Protein AF-A0A815Y4N9-F1 (afdb_monomer)

Structure (mmCIF, N/CA/C/O backbone):
data_AF-A0A815Y4N9-F1
#
_entry.id   AF-A0A815Y4N9-F1
#
loop_
_atom_site.group_PDB
_atom_site.id
_atom_site.type_symbol
_atom_site.label_atom_id
_atom_site.label_alt_id
_atom_site.label_comp_id
_atom_site.label_asym_id
_atom_site.label_entity_id
_atom_site.label_seq_id
_atom_site.pdbx_PDB_ins_code
_atom_site.Cartn_x
_atom_site.Cartn_y
_atom_site.Cartn_z
_atom_site.occupancy
_atom_site.B_iso_or_equiv
_atom_site.auth_seq_id
_atom_site.auth_comp_id
_atom_site.auth_asym_id
_atom_site.auth_atom_id
_atom_site.pdbx_PDB_model_num
ATOM 1 N N . GLN A 1 1 ? -17.632 1.385 9.957 1.00 88.62 1 GLN A N 1
ATOM 2 C CA . GLN A 1 1 ? -16.737 0.626 10.871 1.00 88.62 1 GLN A CA 1
ATOM 3 C C . GLN A 1 1 ? -15.726 -0.145 10.030 1.00 88.62 1 GLN A C 1
ATOM 5 O O . GLN A 1 1 ? -16.110 -0.635 8.974 1.00 88.62 1 GLN A O 1
ATOM 10 N N . TRP A 1 2 ? -14.467 -0.223 10.472 1.00 93.44 2 TRP A N 1
ATOM 11 C CA . TRP A 1 2 ? -13.379 -0.927 9.776 1.00 93.44 2 TRP A CA 1
ATOM 12 C C . TRP A 1 2 ? -13.169 -2.323 10.370 1.00 93.44 2 TRP A C 1
ATOM 14 O O . TRP A 1 2 ? -13.103 -2.446 11.593 1.00 93.44 2 TRP A O 1
ATOM 24 N N . ILE A 1 3 ? -13.056 -3.344 9.522 1.00 94.31 3 ILE A N 1
ATOM 25 C CA . ILE A 1 3 ? -12.916 -4.753 9.916 1.00 94.31 3 ILE A CA 1
ATOM 26 C C . ILE A 1 3 ? -11.579 -5.269 9.393 1.00 94.31 3 ILE A C 1
ATOM 28 O O . ILE A 1 3 ? -11.306 -5.144 8.205 1.00 94.31 3 ILE A O 1
ATOM 32 N N . THR A 1 4 ? -10.748 -5.844 10.262 1.00 94.44 4 THR A N 1
ATOM 33 C CA . THR A 1 4 ? -9.481 -6.468 9.851 1.00 94.44 4 THR A CA 1
ATOM 34 C C . THR A 1 4 ? -9.748 -7.700 8.992 1.00 94.44 4 THR A C 1
ATOM 36 O O . THR A 1 4 ? -10.577 -8.535 9.355 1.00 94.44 4 THR A O 1
ATOM 39 N N . ARG A 1 5 ? -9.041 -7.808 7.866 1.00 92.94 5 ARG A N 1
ATOM 40 C CA . ARG A 1 5 ? -9.133 -8.920 6.915 1.00 92.94 5 ARG A CA 1
ATOM 41 C C . ARG A 1 5 ? -7.753 -9.489 6.626 1.00 92.94 5 ARG A C 1
ATOM 43 O O . ARG A 1 5 ? -6.749 -8.784 6.731 1.00 92.94 5 ARG A O 1
ATOM 50 N N . GLN A 1 6 ? -7.727 -10.763 6.263 1.00 92.19 6 GLN A N 1
ATOM 51 C CA . GLN A 1 6 ? -6.550 -11.375 5.653 1.00 92.19 6 GLN A CA 1
ATOM 52 C C . GLN A 1 6 ? -6.490 -11.005 4.169 1.00 92.19 6 GLN A C 1
ATOM 54 O O . GLN A 1 6 ? -7.526 -10.718 3.571 1.00 92.19 6 GLN A O 1
ATOM 59 N N . VAL A 1 7 ? -5.294 -11.032 3.573 1.00 91.12 7 VAL A N 1
ATOM 60 C CA . VAL A 1 7 ? -5.104 -10.629 2.167 1.00 91.12 7 VAL A CA 1
ATOM 61 C C . VAL A 1 7 ? -5.926 -11.502 1.214 1.00 91.12 7 VAL A C 1
ATOM 63 O O . VAL A 1 7 ? -6.616 -10.963 0.364 1.00 91.12 7 VAL A O 1
ATOM 66 N N . HIS A 1 8 ? -5.979 -12.821 1.425 1.00 90.81 8 HIS A N 1
ATOM 67 C CA . HIS A 1 8 ? -6.786 -13.724 0.590 1.00 90.81 8 HIS A CA 1
ATOM 68 C C . HIS A 1 8 ? -8.293 -13.392 0.582 1.00 90.81 8 HIS A C 1
ATOM 70 O O . HIS A 1 8 ? -8.992 -13.763 -0.345 1.00 90.81 8 HIS A O 1
ATOM 76 N N . GLN A 1 9 ? -8.811 -12.691 1.600 1.00 89.81 9 GLN A N 1
ATOM 77 C CA . GLN A 1 9 ? -10.238 -12.335 1.700 1.00 89.81 9 GLN A CA 1
ATOM 78 C C . GLN A 1 9 ? -10.604 -11.076 0.909 1.00 89.81 9 GLN A C 1
ATOM 80 O O . GLN A 1 9 ? -11.760 -10.654 0.939 1.00 89.81 9 GLN A O 1
ATOM 85 N N . ILE A 1 10 ? -9.612 -10.409 0.322 1.00 89.19 10 ILE A N 1
ATOM 86 C CA . ILE A 1 10 ? -9.787 -9.142 -0.389 1.00 89.19 10 ILE A CA 1
ATOM 87 C C . ILE A 1 10 ? -9.260 -9.193 -1.823 1.00 89.19 10 ILE A C 1
ATOM 89 O O . ILE A 1 10 ? -9.365 -8.196 -2.521 1.00 89.19 10 ILE A O 1
ATOM 93 N N . VAL A 1 11 ? -8.707 -10.330 -2.258 1.00 88.31 11 VAL A N 1
ATOM 94 C CA . VAL A 1 11 ? -8.139 -10.495 -3.606 1.00 88.31 11 VAL A CA 1
ATOM 95 C C . VAL A 1 11 ? -9.196 -10.267 -4.681 1.00 88.31 11 VAL A C 1
ATOM 97 O O . VAL A 1 11 ? -8.905 -9.602 -5.662 1.00 88.31 11 VAL A O 1
ATOM 100 N N . ASP A 1 12 ? -10.429 -10.722 -4.450 1.00 85.00 12 ASP A N 1
ATOM 101 C CA . ASP A 1 12 ? -11.512 -10.710 -5.444 1.00 85.00 12 ASP A CA 1
ATOM 102 C C . ASP A 1 12 ? -11.865 -9.321 -6.003 1.00 85.00 12 ASP A C 1
ATOM 104 O O . ASP A 1 12 ? -12.466 -9.227 -7.067 1.00 85.00 12 ASP A O 1
ATOM 108 N N . PHE A 1 13 ? -11.537 -8.240 -5.290 1.00 83.94 13 PHE A N 1
ATOM 109 C CA . PHE A 1 13 ? -11.802 -6.865 -5.736 1.00 83.94 13 PHE A CA 1
ATOM 110 C C . PHE A 1 13 ? -10.529 -6.023 -5.882 1.00 83.94 13 PHE A C 1
ATOM 112 O O . PHE A 1 13 ? -10.605 -4.812 -6.092 1.00 83.94 13 PHE A O 1
ATOM 119 N N . ILE A 1 14 ? -9.354 -6.633 -5.719 1.00 85.19 14 ILE A N 1
ATOM 120 C CA . ILE A 1 14 ? -8.083 -5.981 -6.019 1.00 85.19 14 ILE A CA 1
ATOM 121 C C . ILE A 1 14 ? -7.726 -6.371 -7.457 1.00 85.19 14 ILE A C 1
ATOM 123 O O . ILE A 1 14 ? -7.622 -7.565 -7.737 1.00 85.19 14 ILE A O 1
ATOM 127 N N . PRO A 1 15 ? -7.525 -5.405 -8.372 1.00 82.19 15 PRO A N 1
ATOM 128 C CA . PRO A 1 15 ? -7.104 -5.708 -9.734 1.00 82.19 15 PRO A CA 1
ATOM 129 C C . PRO A 1 15 ? -5.757 -6.430 -9.721 1.00 82.19 15 PRO A C 1
ATOM 131 O O . PRO A 1 15 ? -5.014 -6.360 -8.737 1.00 82.19 15 PRO A O 1
ATOM 134 N N . ALA A 1 16 ? -5.417 -7.102 -10.820 1.00 81.50 16 ALA A N 1
ATOM 135 C CA . ALA A 1 16 ? -4.127 -7.767 -10.953 1.00 81.50 16 ALA A CA 1
ATOM 136 C C . ALA A 1 16 ? -2.991 -6.735 -10.833 1.00 81.50 16 ALA A C 1
ATOM 138 O O . ALA A 1 16 ? -2.637 -6.046 -11.786 1.00 81.50 16 ALA A O 1
ATOM 139 N N . LEU A 1 17 ? -2.435 -6.595 -9.628 1.00 84.69 17 LEU A N 1
ATOM 140 C CA . LEU A 1 17 ? -1.323 -5.691 -9.373 1.00 84.69 17 LEU A CA 1
ATOM 141 C C . LEU A 1 17 ? -0.069 -6.298 -10.001 1.00 84.69 17 LEU A C 1
ATOM 143 O O . LEU A 1 17 ? 0.307 -7.420 -9.663 1.00 84.69 17 LEU A O 1
ATOM 147 N N . THR A 1 18 ? 0.608 -5.543 -10.862 1.00 89.38 18 THR A N 1
ATOM 148 C CA . THR A 1 18 ? 1.949 -5.873 -11.360 1.00 89.38 18 THR A CA 1
ATOM 149 C C . THR A 1 18 ? 2.970 -4.880 -10.804 1.00 89.38 18 THR A C 1
ATOM 151 O O . THR A 1 18 ? 2.622 -3.795 -10.328 1.00 89.38 18 THR A O 1
ATOM 154 N N . LEU A 1 19 ? 4.260 -5.230 -10.847 1.00 89.75 19 LEU A N 1
ATOM 155 C CA . LEU A 1 19 ? 5.321 -4.290 -10.461 1.00 89.75 19 LEU A CA 1
ATOM 156 C C . LEU A 1 19 ? 5.351 -3.047 -11.353 1.00 89.75 19 LEU A C 1
ATOM 158 O O . LEU A 1 19 ? 5.693 -1.972 -10.868 1.00 89.75 19 LEU A O 1
ATOM 162 N N . GLU A 1 20 ? 4.983 -3.202 -12.621 1.00 88.44 20 GLU A N 1
ATOM 163 C CA . GLU A 1 20 ? 4.875 -2.119 -13.592 1.00 88.44 20 GLU A CA 1
ATOM 164 C C . GLU A 1 20 ? 3.761 -1.149 -13.201 1.00 88.44 20 GLU A C 1
ATOM 166 O O . GLU A 1 20 ? 4.044 0.018 -12.951 1.00 88.44 20 GLU A O 1
ATOM 171 N N . THR A 1 21 ? 2.548 -1.643 -12.929 1.00 86.81 21 THR A N 1
ATOM 172 C CA . THR A 1 21 ? 1.446 -0.790 -12.453 1.00 86.81 21 THR A CA 1
ATOM 173 C C . THR A 1 21 ? 1.827 -0.014 -11.190 1.00 86.81 21 THR A C 1
ATOM 175 O O . THR A 1 21 ? 1.497 1.162 -11.046 1.00 86.81 21 THR A O 1
ATOM 178 N N . ILE A 1 22 ? 2.547 -0.646 -10.257 1.00 90.31 22 ILE A N 1
ATOM 179 C CA . ILE A 1 22 ? 2.989 0.013 -9.018 1.00 90.31 22 ILE A CA 1
ATOM 180 C C . ILE A 1 22 ? 4.062 1.070 -9.295 1.00 90.31 22 ILE A C 1
ATOM 182 O O . ILE A 1 22 ? 4.033 2.140 -8.679 1.00 90.31 22 ILE A O 1
ATOM 186 N N . ARG A 1 23 ? 5.017 0.775 -10.183 1.00 89.81 23 ARG A N 1
ATOM 187 C CA . ARG A 1 23 ? 6.052 1.719 -10.622 1.00 89.81 23 ARG A CA 1
ATOM 188 C C . AR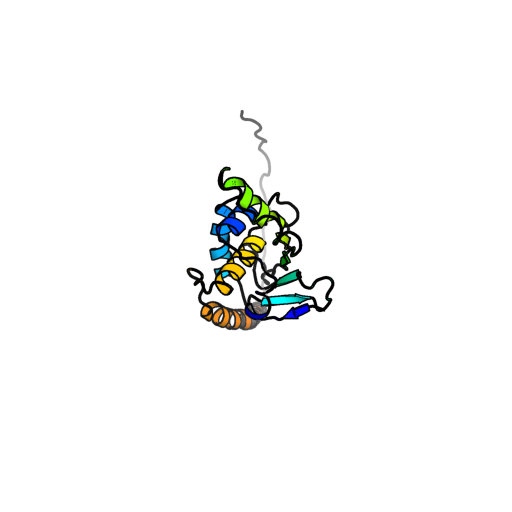G A 1 23 ? 5.407 2.951 -11.242 1.00 89.81 23 ARG A C 1
ATOM 190 O O . ARG A 1 23 ? 5.719 4.066 -10.820 1.00 89.81 23 ARG A O 1
ATOM 197 N N . ASP A 1 24 ? 4.479 2.741 -12.164 1.00 87.12 24 ASP A N 1
ATOM 198 C CA . ASP A 1 24 ? 3.862 3.822 -12.921 1.00 87.12 24 ASP A CA 1
ATOM 199 C C . ASP A 1 24 ? 2.951 4.668 -12.019 1.00 87.12 24 ASP A C 1
ATOM 201 O O . ASP A 1 24 ? 2.993 5.898 -12.062 1.00 87.12 24 ASP A O 1
ATOM 205 N N . TYR A 1 25 ? 2.244 4.037 -11.072 1.00 87.50 25 TYR A N 1
ATOM 206 C CA . TYR A 1 25 ? 1.498 4.739 -10.018 1.00 87.50 25 TYR A CA 1
ATOM 207 C C . TYR A 1 25 ? 2.396 5.610 -9.115 1.00 87.50 25 TYR A C 1
ATOM 209 O O . TYR A 1 25 ? 1.981 6.645 -8.577 1.00 87.50 25 TYR A O 1
ATOM 217 N N . GLY A 1 26 ? 3.646 5.186 -8.923 1.00 87.25 26 GLY A N 1
ATOM 218 C CA . GLY A 1 26 ? 4.677 5.915 -8.184 1.00 87.25 26 GLY A CA 1
ATOM 219 C C . GLY A 1 26 ? 5.409 6.979 -8.998 1.00 87.25 26 GLY A C 1
ATOM 220 O O . GLY A 1 26 ? 6.220 7.701 -8.414 1.00 87.25 26 GLY A O 1
ATOM 221 N N . LEU A 1 27 ? 5.114 7.084 -10.298 1.00 84.38 27 LEU A N 1
ATOM 222 C CA . LEU A 1 27 ? 5.782 7.917 -11.301 1.00 84.38 27 LEU A CA 1
ATOM 223 C C . LEU A 1 27 ? 7.272 7.616 -11.541 1.00 84.38 27 LEU A C 1
ATOM 225 O O . LEU A 1 27 ? 7.891 8.390 -12.262 1.00 84.38 27 LEU A O 1
ATOM 229 N N . ASP A 1 28 ? 7.852 6.563 -10.943 1.00 79.69 28 ASP A N 1
ATOM 230 C CA . ASP A 1 28 ? 9.204 6.051 -11.240 1.00 79.69 28 ASP A CA 1
ATOM 231 C C . ASP A 1 28 ? 9.582 4.834 -10.354 1.00 79.69 28 ASP A C 1
ATOM 233 O O . ASP A 1 28 ? 9.030 4.595 -9.270 1.00 79.69 28 ASP A O 1
ATOM 237 N N . ASP A 1 29 ? 10.651 4.139 -10.747 1.00 87.06 29 ASP A N 1
ATOM 238 C CA . ASP A 1 29 ? 11.386 3.116 -9.997 1.00 87.06 29 ASP A CA 1
ATOM 239 C C . ASP A 1 29 ? 11.836 3.570 -8.605 1.00 87.06 29 ASP A C 1
ATOM 241 O O . ASP A 1 29 ? 11.971 2.750 -7.688 1.00 87.06 29 ASP A O 1
ATOM 245 N N . TYR A 1 30 ? 12.133 4.862 -8.426 1.00 87.81 30 TYR A N 1
ATOM 246 C CA . TYR A 1 30 ? 12.638 5.357 -7.149 1.00 87.81 30 TYR A CA 1
ATOM 247 C C . TYR A 1 30 ? 11.649 5.088 -6.010 1.00 87.81 30 TYR A C 1
ATOM 249 O O . TYR A 1 30 ? 12.051 4.606 -4.948 1.00 87.81 30 TYR A O 1
ATOM 257 N N . ALA A 1 31 ? 10.354 5.331 -6.226 1.00 85.75 31 ALA A N 1
ATOM 258 C CA . ALA A 1 31 ? 9.340 5.113 -5.199 1.00 85.75 31 ALA A CA 1
ATOM 259 C C . ALA A 1 31 ? 9.231 3.626 -4.816 1.00 85.75 31 ALA A C 1
ATOM 261 O O . ALA A 1 31 ? 9.132 3.302 -3.627 1.00 85.75 31 ALA A O 1
ATOM 262 N N . LEU A 1 32 ? 9.339 2.731 -5.804 1.00 88.94 32 LEU A N 1
ATOM 263 C CA . LEU A 1 32 ? 9.338 1.281 -5.606 1.00 88.94 32 LEU A CA 1
ATOM 264 C C . LEU A 1 32 ? 10.581 0.812 -4.834 1.00 88.94 32 LEU A C 1
ATOM 266 O O . LEU A 1 32 ? 10.463 0.048 -3.875 1.00 88.94 32 LEU A O 1
ATOM 270 N N . LYS A 1 33 ? 11.768 1.348 -5.150 1.00 90.69 33 LYS A N 1
ATOM 271 C CA . LYS A 1 33 ? 13.016 1.072 -4.409 1.00 90.69 33 LYS A CA 1
ATOM 272 C C . LYS A 1 33 ? 12.926 1.472 -2.936 1.00 90.69 33 LYS A C 1
ATOM 274 O O . LYS A 1 33 ? 13.570 0.854 -2.088 1.00 90.69 33 LYS A O 1
ATOM 279 N N . LEU A 1 34 ? 12.114 2.478 -2.595 1.00 89.75 34 LEU A N 1
ATOM 280 C CA . LEU A 1 34 ? 11.880 2.844 -1.198 1.00 89.75 34 LEU A CA 1
ATOM 281 C C . LEU A 1 34 ? 10.946 1.868 -0.470 1.00 89.75 34 LEU A C 1
ATOM 283 O O . LEU A 1 34 ? 11.029 1.804 0.756 1.00 89.75 34 LEU A O 1
ATOM 287 N N . ALA A 1 35 ? 10.106 1.095 -1.161 1.00 91.12 35 ALA A N 1
ATOM 288 C CA . ALA A 1 35 ? 9.148 0.199 -0.512 1.00 91.12 35 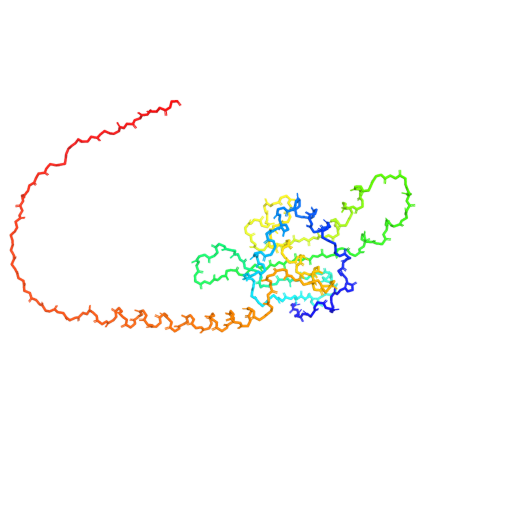ALA A CA 1
ATOM 289 C C . ALA A 1 35 ? 9.833 -0.800 0.435 1.00 91.12 35 ALA A C 1
ATOM 291 O O . ALA A 1 35 ? 9.435 -0.928 1.593 1.00 91.12 35 ALA A O 1
ATOM 292 N N . ILE A 1 36 ? 10.922 -1.434 -0.009 1.00 90.00 36 ILE A N 1
ATOM 293 C CA . ILE A 1 36 ? 11.672 -2.426 0.779 1.00 9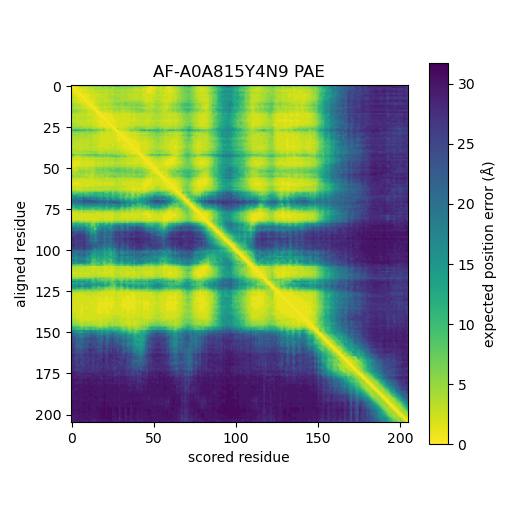0.00 36 ILE A CA 1
ATOM 294 C C . ILE A 1 36 ? 12.152 -1.861 2.130 1.00 90.00 36 ILE A C 1
ATOM 296 O O . ILE A 1 36 ? 11.771 -2.414 3.166 1.00 90.00 36 ILE A O 1
ATOM 300 N N . PRO A 1 37 ? 12.926 -0.758 2.193 1.00 88.88 37 PRO A N 1
ATOM 301 C CA . PRO A 1 37 ? 13.356 -0.213 3.479 1.00 88.88 37 PRO A CA 1
ATOM 302 C C . PRO A 1 37 ? 12.181 0.265 4.344 1.00 88.88 37 PRO A C 1
ATOM 304 O O . PRO A 1 37 ? 12.260 0.199 5.567 1.00 88.88 37 PRO A O 1
ATOM 307 N N . TYR A 1 38 ? 11.063 0.710 3.760 1.00 89.69 38 TYR A N 1
ATOM 308 C CA . TYR A 1 38 ? 9.862 1.009 4.549 1.00 89.69 38 TYR A CA 1
ATOM 309 C C . TYR A 1 38 ? 9.246 -0.247 5.178 1.00 89.69 38 TYR A C 1
ATOM 311 O O . TYR A 1 38 ? 8.834 -0.197 6.339 1.00 89.69 38 TYR A O 1
ATOM 319 N N . LEU A 1 39 ? 9.220 -1.371 4.457 1.00 89.81 39 LEU A N 1
ATOM 320 C CA . LEU A 1 39 ? 8.727 -2.648 4.974 1.00 89.81 39 LEU A CA 1
ATOM 321 C C . LEU A 1 39 ? 9.618 -3.212 6.074 1.00 89.81 39 LEU A C 1
ATOM 323 O O . LEU A 1 39 ? 9.098 -3.678 7.082 1.00 89.81 39 LEU A O 1
ATOM 327 N N . GLN A 1 40 ? 10.939 -3.098 5.952 1.00 86.25 40 GLN A N 1
ATOM 328 C CA . GLN A 1 40 ? 11.880 -3.529 6.998 1.00 86.25 40 GLN A CA 1
ATOM 329 C C . GLN A 1 40 ? 11.626 -2.851 8.357 1.00 86.25 4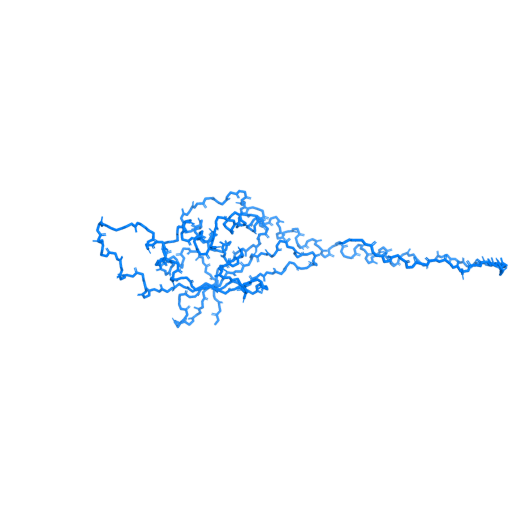0 GLN A C 1
ATOM 331 O O . GLN A 1 40 ? 11.893 -3.431 9.410 1.00 86.25 40 GLN A O 1
ATOM 336 N N . HIS A 1 41 ? 11.084 -1.632 8.341 1.00 83.25 41 HIS A N 1
ATOM 337 C CA . HIS A 1 41 ? 10.713 -0.883 9.542 1.00 83.25 41 HIS A CA 1
ATOM 338 C C . HIS A 1 41 ? 9.211 -0.912 9.845 1.00 83.25 41 HIS A C 1
ATOM 340 O O . HIS A 1 41 ? 8.776 -0.307 10.829 1.00 83.25 41 HIS A O 1
ATOM 346 N N . ALA A 1 42 ? 8.402 -1.570 9.017 1.00 84.75 42 ALA A N 1
ATOM 347 C CA . ALA A 1 42 ? 6.977 -1.691 9.255 1.00 84.75 42 ALA A CA 1
ATOM 348 C C . ALA A 1 42 ? 6.716 -2.663 10.408 1.00 84.75 42 ALA A C 1
ATOM 350 O O . ALA A 1 42 ? 7.391 -3.678 10.571 1.00 84.75 42 ALA A O 1
ATOM 351 N N . THR A 1 43 ? 5.695 -2.374 11.207 1.00 80.38 43 THR A N 1
ATOM 352 C CA . THR A 1 43 ? 5.311 -3.240 12.327 1.00 80.38 43 THR A CA 1
ATOM 353 C C . THR A 1 43 ? 3.858 -3.619 12.211 1.00 80.38 43 THR A C 1
ATOM 355 O O . THR A 1 43 ? 3.006 -2.728 12.193 1.00 80.38 43 THR A O 1
ATOM 358 N N . ALA A 1 44 ? 3.602 -4.928 12.215 1.00 83.56 44 ALA A N 1
ATOM 359 C CA . ALA A 1 44 ? 2.264 -5.506 12.216 1.00 83.56 44 ALA A CA 1
ATOM 360 C C . ALA A 1 44 ? 1.367 -4.871 11.144 1.00 83.56 44 ALA A C 1
ATOM 362 O O . ALA A 1 44 ? 0.335 -4.277 11.465 1.00 83.56 44 ALA A O 1
ATOM 363 N N . ILE A 1 45 ? 1.803 -4.960 9.881 1.00 89.50 45 ILE A N 1
ATOM 364 C CA . ILE A 1 45 ? 0.989 -4.491 8.759 1.00 89.50 45 ILE A CA 1
ATOM 365 C C . ILE A 1 45 ? -0.350 -5.221 8.814 1.00 89.50 45 ILE A C 1
ATOM 367 O O . ILE A 1 45 ? -0.391 -6.444 8.945 1.00 89.50 45 ILE A O 1
ATOM 371 N N . CYS A 1 46 ? -1.439 -4.462 8.770 1.00 91.50 46 CYS A N 1
ATOM 372 C CA . CYS A 1 46 ? -2.782 -5.019 8.747 1.00 91.50 46 CYS A CA 1
ATOM 373 C C . CYS A 1 46 ? -3.622 -4.314 7.693 1.00 91.50 46 CYS A C 1
ATOM 375 O O . CYS A 1 46 ? -3.497 -3.101 7.484 1.00 91.50 46 CYS A O 1
ATOM 377 N N . VAL A 1 47 ? -4.494 -5.092 7.056 1.00 94.62 47 VAL A N 1
ATOM 378 C CA . VAL A 1 47 ? -5.469 -4.586 6.098 1.00 94.62 47 VAL A CA 1
ATOM 379 C C . VAL A 1 47 ? -6.847 -4.632 6.726 1.00 94.62 47 VAL A C 1
ATOM 381 O O . VAL A 1 47 ? -7.219 -5.590 7.409 1.00 94.62 47 VAL A O 1
ATOM 384 N N . LYS A 1 48 ? -7.604 -3.560 6.525 1.00 95.31 48 LYS A N 1
ATOM 385 C CA . LYS A 1 48 ? -8.972 -3.425 7.003 1.00 95.31 48 LYS A CA 1
ATOM 386 C C . LYS A 1 48 ? -9.879 -3.061 5.843 1.00 95.31 48 LYS A C 1
ATOM 388 O O . LYS A 1 48 ? -9.545 -2.166 5.078 1.00 95.31 48 LYS A O 1
ATOM 393 N N . THR A 1 49 ? -11.043 -3.687 5.761 1.00 94.19 49 THR A N 1
ATOM 394 C CA . THR A 1 49 ? -12.099 -3.297 4.822 1.00 94.19 49 THR A CA 1
ATOM 395 C C . THR A 1 49 ? -13.184 -2.513 5.540 1.00 94.19 49 THR A C 1
ATOM 397 O O . THR A 1 49 ? -13.355 -2.616 6.765 1.00 94.19 49 THR A O 1
ATOM 400 N N . HIS A 1 50 ? -13.905 -1.680 4.798 1.00 92.81 50 HIS A N 1
ATOM 401 C CA . HIS A 1 50 ? -15.044 -0.970 5.355 1.00 92.81 50 HIS A CA 1
ATOM 402 C C . HIS A 1 50 ? -16.296 -1.865 5.366 1.00 92.81 50 HIS A C 1
ATOM 404 O O . HIS A 1 50 ? -16.535 -2.636 4.446 1.00 92.81 50 HIS A O 1
ATOM 410 N N . LYS A 1 51 ? -17.122 -1.775 6.419 1.00 89.00 51 LYS A N 1
ATOM 411 C CA . LYS A 1 51 ? -18.344 -2.598 6.559 1.00 89.00 51 LYS A CA 1
ATOM 412 C C . LYS A 1 51 ? -19.457 -2.223 5.565 1.00 89.00 51 LYS A C 1
ATOM 414 O O . LYS A 1 51 ? -20.305 -3.052 5.260 1.00 89.00 51 LYS A O 1
ATOM 419 N N . SER A 1 52 ? -19.508 -0.963 5.129 1.00 89.69 52 SER A N 1
ATOM 420 C CA . SER A 1 52 ? -20.549 -0.490 4.203 1.00 89.69 52 SER A CA 1
ATOM 421 C C . SER A 1 52 ? -20.281 -0.984 2.786 1.00 89.69 52 SER A C 1
ATOM 423 O O . SER A 1 52 ? -19.165 -0.814 2.300 1.00 89.69 52 SER A O 1
ATOM 425 N N . LYS A 1 53 ? -21.326 -1.487 2.114 1.00 83.12 53 LYS A N 1
ATOM 426 C CA . LYS A 1 53 ? -21.280 -1.891 0.700 1.00 83.12 53 LYS A CA 1
ATOM 427 C C . LYS A 1 53 ? -20.880 -0.748 -0.237 1.00 83.12 53 LYS A C 1
ATOM 429 O O . LYS A 1 53 ? -20.248 -1.007 -1.242 1.00 83.12 53 LYS A O 1
ATOM 434 N N . GLN A 1 54 ? -21.176 0.504 0.125 1.00 85.25 54 GLN A N 1
ATOM 435 C CA . GLN A 1 54 ? -20.768 1.684 -0.651 1.00 85.25 54 GLN A CA 1
ATOM 436 C C . GLN A 1 54 ? -19.240 1.826 -0.778 1.00 85.25 54 GLN A C 1
ATOM 438 O O . GLN A 1 54 ? -18.753 2.489 -1.682 1.00 85.25 54 GLN A O 1
ATOM 443 N N . TYR A 1 55 ? -18.484 1.226 0.144 1.00 84.81 55 TYR A N 1
ATOM 444 C CA . TYR A 1 55 ? -17.024 1.295 0.187 1.00 84.81 55 TYR A CA 1
ATOM 445 C C . TYR A 1 55 ? -16.417 -0.113 0.142 1.00 84.81 55 TYR A C 1
ATOM 447 O O . TYR A 1 55 ? -15.413 -0.375 0.807 1.00 84.81 55 TYR A O 1
ATOM 455 N N . SER A 1 56 ? -17.065 -1.043 -0.569 1.00 84.69 56 SER A N 1
ATOM 456 C CA . SER A 1 56 ? -16.639 -2.447 -0.659 1.00 84.69 56 SER A CA 1
ATOM 457 C C . SER A 1 56 ? -15.260 -2.607 -1.293 1.00 84.69 56 SER A C 1
ATOM 459 O O . SER A 1 56 ? -14.527 -3.515 -0.923 1.00 84.69 56 SER A O 1
ATOM 461 N N . ASN A 1 57 ? -14.898 -1.690 -2.183 1.00 88.00 57 ASN A N 1
ATOM 462 C CA . ASN A 1 57 ? -13.623 -1.624 -2.885 1.00 88.00 57 ASN A CA 1
ATOM 463 C C . ASN A 1 57 ? -12.565 -0.757 -2.182 1.00 88.00 57 ASN A C 1
ATOM 465 O O . ASN A 1 57 ? -11.503 -0.491 -2.744 1.00 88.00 57 ASN A O 1
ATOM 469 N N . VAL A 1 58 ? -12.847 -0.289 -0.961 1.00 92.75 58 VAL A N 1
ATOM 470 C CA . VAL A 1 58 ? -11.921 0.538 -0.186 1.00 92.75 58 VAL A CA 1
ATOM 471 C C . VAL A 1 58 ? -11.269 -0.289 0.909 1.00 92.75 58 VAL A C 1
ATOM 473 O O . VAL A 1 58 ? -11.927 -0.813 1.819 1.00 92.75 58 VAL A O 1
ATOM 476 N N . ILE A 1 59 ? -9.943 -0.317 0.886 1.00 95.00 59 ILE A N 1
ATOM 477 C CA . ILE A 1 59 ? -9.127 -0.897 1.942 1.00 95.00 59 ILE A CA 1
ATOM 478 C C . ILE A 1 59 ? -8.340 0.173 2.672 1.00 95.00 59 ILE A C 1
ATOM 480 O O . ILE A 1 59 ? -7.960 1.215 2.140 1.00 95.00 59 ILE A O 1
ATOM 484 N N . LYS A 1 60 ? -8.064 -0.120 3.933 1.00 95.62 60 LYS A N 1
ATOM 485 C CA . LYS A 1 60 ? -7.214 0.675 4.793 1.00 95.62 60 LYS A CA 1
ATOM 486 C C . LYS A 1 60 ? -6.033 -0.170 5.236 1.00 95.62 60 LYS A C 1
ATOM 488 O O . LYS A 1 60 ? -6.219 -1.200 5.882 1.00 95.62 60 LYS A O 1
ATOM 493 N N . VAL A 1 61 ? -4.833 0.302 4.934 1.00 94.88 61 VAL A N 1
ATOM 494 C CA . VAL A 1 61 ? -3.569 -0.316 5.329 1.00 94.88 61 VAL A CA 1
ATOM 495 C C . VAL A 1 61 ? -2.954 0.492 6.471 1.00 94.88 61 VAL A C 1
ATOM 497 O O . VAL A 1 61 ? -2.827 1.720 6.405 1.00 94.88 61 VAL A O 1
ATOM 500 N N . GLU A 1 62 ? -2.592 -0.200 7.548 1.00 92.31 62 GLU A N 1
ATOM 501 C CA . GLU A 1 62 ? -1.903 0.363 8.714 1.00 92.31 62 GLU A CA 1
ATOM 502 C C . GLU A 1 62 ? -0.633 -0.446 9.012 1.00 92.31 62 GLU A C 1
ATOM 504 O O . GLU A 1 62 ? -0.497 -1.580 8.568 1.00 92.31 62 GLU A O 1
ATOM 509 N N . GLY A 1 63 ? 0.299 0.128 9.779 1.00 88.62 63 GLY A N 1
ATOM 510 C CA . GLY A 1 63 ? 1.539 -0.550 10.198 1.00 88.62 63 GLY A CA 1
ATOM 511 C C . GLY A 1 63 ? 2.803 -0.078 9.473 1.00 88.62 63 GLY A C 1
ATOM 512 O O . GLY A 1 63 ? 3.908 -0.323 9.955 1.00 88.62 63 GLY A O 1
ATOM 513 N N . ILE A 1 64 ? 2.652 0.685 8.387 1.00 90.38 64 ILE A N 1
ATOM 514 C CA . ILE A 1 64 ? 3.762 1.341 7.684 1.00 90.38 64 ILE A CA 1
ATOM 515 C C . ILE A 1 64 ? 4.160 2.619 8.442 1.00 90.38 64 ILE A C 1
ATOM 517 O O . ILE A 1 64 ? 3.334 3.504 8.702 1.00 90.38 64 ILE A O 1
ATOM 521 N N . LYS A 1 65 ? 5.439 2.702 8.825 1.00 84.94 65 LYS A N 1
ATOM 522 C CA . LYS A 1 65 ? 6.008 3.789 9.637 1.00 84.94 65 LYS A CA 1
ATOM 523 C C . LYS A 1 65 ? 6.796 4.776 8.785 1.00 84.94 65 LYS A C 1
ATOM 525 O O . LYS A 1 65 ? 7.406 4.407 7.789 1.00 84.94 65 LYS A O 1
ATOM 530 N N . SER A 1 66 ? 6.858 6.029 9.228 1.00 77.25 66 SER A N 1
ATOM 531 C CA . SER A 1 66 ? 7.827 6.984 8.682 1.00 77.25 66 SER A CA 1
ATOM 532 C C . SER A 1 66 ? 9.256 6.613 9.092 1.00 77.25 66 SER A C 1
ATOM 534 O O . SER A 1 66 ? 9.523 6.449 10.283 1.00 77.25 66 SER A O 1
ATOM 536 N N . ARG A 1 67 ? 10.194 6.592 8.134 1.00 69.50 67 ARG A N 1
ATOM 537 C CA . ARG A 1 67 ? 11.633 6.378 8.394 1.00 69.50 67 ARG A CA 1
ATOM 538 C C . ARG A 1 67 ? 12.267 7.446 9.294 1.00 69.50 67 ARG A C 1
ATOM 540 O O . ARG A 1 67 ? 13.263 7.180 9.950 1.00 69.50 67 ARG A O 1
ATOM 547 N N . TYR A 1 68 ? 11.698 8.653 9.339 1.00 66.69 68 TYR A N 1
ATOM 548 C CA . TYR A 1 68 ? 12.326 9.818 9.978 1.00 66.69 68 TYR A CA 1
ATOM 549 C C . TYR A 1 68 ? 11.717 10.198 11.333 1.00 66.69 68 TYR A C 1
ATOM 551 O O . TYR A 1 68 ? 12.007 11.274 11.862 1.00 66.69 68 TYR A O 1
ATOM 559 N N . SER A 1 69 ? 10.860 9.355 11.916 1.00 60.88 69 SER A N 1
ATOM 560 C CA . SER A 1 69 ? 10.262 9.651 13.221 1.00 60.88 69 SER A CA 1
ATOM 561 C C . SER A 1 69 ? 11.290 9.479 14.346 1.00 60.88 69 SER A C 1
ATOM 563 O O . SER A 1 69 ? 11.347 8.436 14.982 1.00 60.88 69 SER A O 1
ATOM 565 N N . LYS A 1 70 ? 12.082 10.526 14.614 1.00 58.28 70 LYS A N 1
ATOM 566 C CA . LYS A 1 70 ? 13.049 10.592 15.732 1.00 58.28 70 LYS A CA 1
ATOM 567 C C . LYS A 1 70 ? 12.393 10.727 17.119 1.00 58.28 70 LYS A C 1
ATOM 569 O O . LYS A 1 70 ? 13.092 10.712 18.125 1.00 58.28 70 LYS A O 1
ATOM 574 N N . LYS A 1 71 ? 11.070 10.928 17.188 1.00 57.44 71 LYS A N 1
ATOM 575 C CA . LYS A 1 71 ? 10.327 11.079 18.452 1.00 57.44 71 LYS A CA 1
ATOM 576 C C . LYS A 1 71 ? 9.873 9.718 18.987 1.00 57.44 71 LYS A C 1
ATOM 578 O O . LYS A 1 71 ? 9.615 8.811 18.202 1.00 57.44 71 LYS A O 1
ATOM 583 N N . SER A 1 72 ? 9.722 9.643 20.310 1.00 53.50 72 SER A N 1
ATOM 584 C CA . SER A 1 72 ? 9.451 8.467 21.162 1.00 53.50 72 SER A CA 1
ATOM 585 C C . SER A 1 72 ? 8.283 7.554 20.761 1.00 53.50 72 SER A C 1
ATOM 587 O O . SER A 1 72 ? 8.172 6.460 21.298 1.00 53.50 72 SER A O 1
ATOM 589 N N . ALA A 1 73 ? 7.446 7.945 19.797 1.00 58.62 73 ALA A N 1
ATOM 590 C CA . ALA A 1 73 ? 6.447 7.073 19.197 1.00 58.62 73 ALA A CA 1
ATOM 591 C C . ALA A 1 73 ? 6.516 7.170 17.662 1.00 58.62 73 ALA A C 1
ATOM 593 O O . ALA A 1 73 ? 6.312 8.258 17.105 1.00 58.62 73 ALA A O 1
ATOM 594 N N . PRO A 1 74 ? 6.788 6.065 16.945 1.00 62.78 74 PRO A N 1
ATOM 595 C CA . PRO A 1 74 ? 6.737 6.063 15.492 1.00 62.78 74 PRO A CA 1
ATOM 596 C C . PRO A 1 74 ? 5.311 6.370 15.023 1.00 62.78 74 PRO A C 1
ATOM 598 O O . PRO A 1 74 ? 4.361 5.669 15.364 1.00 62.78 74 PRO A O 1
ATOM 601 N N . LYS A 1 75 ? 5.144 7.426 14.220 1.00 72.31 75 LYS A N 1
ATOM 602 C CA . LYS A 1 75 ? 3.842 7.733 13.616 1.00 72.31 75 LYS A CA 1
ATOM 603 C C . LYS A 1 75 ? 3.514 6.687 12.552 1.00 72.31 75 LYS A C 1
ATOM 605 O O . LYS A 1 75 ? 4.202 6.595 11.536 1.00 72.31 75 LYS A O 1
ATOM 610 N N . HIS A 1 76 ? 2.450 5.928 12.792 1.00 77.88 76 HIS A N 1
ATOM 611 C CA . HIS A 1 76 ? 1.875 5.014 11.814 1.00 77.88 76 HIS A CA 1
ATOM 612 C C . HIS A 1 76 ? 1.011 5.803 10.837 1.00 77.88 76 HIS A C 1
ATOM 614 O O . HIS A 1 76 ? 0.111 6.546 11.245 1.00 77.88 76 HIS A O 1
ATOM 620 N N . HIS A 1 77 ? 1.290 5.649 9.548 1.00 85.81 77 HIS A N 1
ATOM 621 C CA . HIS A 1 77 ? 0.472 6.271 8.520 1.00 85.81 77 HIS A CA 1
ATOM 622 C C . HIS A 1 77 ? -0.774 5.427 8.264 1.00 85.81 77 HIS A C 1
ATOM 624 O O . HIS A 1 77 ? -0.721 4.198 8.245 1.00 85.81 77 HIS A O 1
ATOM 630 N N . LYS A 1 78 ? -1.906 6.116 8.106 1.00 91.38 78 LYS A N 1
ATOM 631 C CA . LYS A 1 78 ? -3.158 5.516 7.654 1.00 91.38 78 LYS A CA 1
ATOM 632 C C . LYS A 1 78 ? -3.180 5.686 6.148 1.00 91.38 78 LYS A C 1
ATOM 634 O O . LYS A 1 78 ? -3.141 6.823 5.671 1.00 91.38 78 LYS A O 1
ATOM 639 N N . ILE A 1 79 ? -3.191 4.569 5.442 1.00 94.19 79 ILE A N 1
ATOM 640 C CA . ILE A 1 79 ? -3.218 4.531 3.987 1.00 94.19 79 ILE A CA 1
ATOM 641 C C . ILE A 1 79 ? -4.572 3.966 3.594 1.00 94.19 79 ILE A C 1
ATOM 643 O O . ILE A 1 79 ? -5.013 2.974 4.167 1.00 94.19 79 ILE A O 1
ATOM 647 N N . PHE A 1 80 ? -5.238 4.622 2.661 1.00 94.50 80 PHE A N 1
ATOM 648 C CA . PHE A 1 80 ? -6.510 4.207 2.103 1.00 94.50 80 PHE A CA 1
ATOM 649 C C . PHE A 1 80 ? -6.288 3.986 0.617 1.00 94.50 80 PHE A C 1
ATOM 651 O O . PHE A 1 80 ? -5.675 4.830 -0.036 1.00 94.50 80 PHE A O 1
ATOM 658 N N . LEU A 1 81 ? -6.742 2.844 0.124 1.00 93.88 81 LEU A N 1
ATOM 659 C CA . LEU A 1 81 ? -6.679 2.461 -1.278 1.00 93.88 81 LEU A CA 1
ATOM 660 C C . LEU A 1 81 ? -8.100 2.117 -1.701 1.00 93.88 81 LEU A C 1
ATOM 662 O O . LEU A 1 81 ? -8.796 1.403 -0.981 1.00 93.88 81 LEU A O 1
ATOM 666 N N . GLN A 1 82 ? -8.523 2.651 -2.829 1.00 92.19 82 GLN A N 1
ATOM 667 C CA . GLN A 1 82 ? -9.801 2.380 -3.454 1.00 92.19 82 GLN A CA 1
ATOM 668 C C . GLN A 1 82 ? -9.519 1.857 -4.856 1.00 92.19 82 GLN A C 1
ATOM 670 O O . GLN A 1 82 ? -8.812 2.514 -5.619 1.00 92.19 82 GLN A O 1
ATOM 675 N N . PHE A 1 83 ? -10.068 0.689 -5.162 1.00 89.19 83 PHE A N 1
ATOM 676 C CA . PHE A 1 83 ? -9.911 0.037 -6.456 1.00 89.19 83 PHE A CA 1
ATOM 677 C C . PHE A 1 83 ? -11.195 0.194 -7.258 1.00 89.19 83 PHE A C 1
ATOM 679 O O . PHE A 1 83 ? -12.261 -0.190 -6.793 1.00 89.19 83 PHE A O 1
ATOM 686 N N . ASP A 1 84 ? -11.137 0.836 -8.412 1.00 82.50 84 ASP A N 1
ATOM 687 C CA . ASP A 1 84 ? -12.324 1.019 -9.235 1.00 82.50 84 ASP A CA 1
ATOM 688 C C . ASP A 1 84 ? -12.602 -0.255 -10.040 1.00 82.50 84 ASP A C 1
ATOM 690 O O . ASP A 1 84 ? -11.753 -0.691 -10.813 1.00 82.50 84 ASP A O 1
ATOM 694 N N . ASN A 1 85 ? -13.770 -0.863 -9.825 1.00 65.25 85 ASN A N 1
ATOM 695 C CA . ASN A 1 85 ? -14.142 -2.117 -10.484 1.00 65.25 85 ASN A CA 1
ATOM 696 C C . ASN A 1 85 ? -14.733 -1.867 -11.879 1.00 65.25 85 ASN A C 1
ATOM 698 O O . ASN A 1 85 ? -14.604 -2.714 -12.757 1.00 65.25 85 ASN A O 1
ATOM 702 N N . ASP A 1 86 ? -15.352 -0.702 -12.097 1.00 61.59 86 ASP A N 1
ATOM 703 C CA . ASP A 1 86 ? -16.151 -0.426 -13.300 1.00 61.59 86 ASP A CA 1
ATOM 704 C C . ASP A 1 86 ? -15.278 -0.125 -14.537 1.00 61.59 86 ASP A C 1
ATOM 706 O O . ASP A 1 86 ? -15.741 -0.201 -15.674 1.00 61.59 86 ASP A O 1
ATOM 710 N N . ASN A 1 87 ? -13.995 0.178 -14.321 1.00 53.56 87 ASN A N 1
ATOM 711 C CA . ASN A 1 87 ? -13.032 0.520 -15.370 1.00 53.56 87 ASN A CA 1
ATOM 712 C C . ASN A 1 87 ? -12.129 -0.656 -15.790 1.00 53.56 87 ASN A C 1
ATOM 714 O O . ASN A 1 87 ? -11.264 -0.470 -16.641 1.00 53.56 87 ASN A O 1
ATOM 718 N N . TRP A 1 88 ? -12.316 -1.853 -15.216 1.00 56.41 88 TRP A N 1
ATOM 719 C CA . TRP A 1 88 ? -11.431 -3.002 -15.456 1.00 56.41 88 TRP A CA 1
ATOM 720 C C . TRP A 1 88 ? -11.895 -3.930 -16.597 1.00 56.41 88 TRP A C 1
ATOM 722 O O . TRP A 1 88 ? -11.064 -4.506 -17.290 1.00 56.41 88 TRP A O 1
ATOM 732 N N . GLU A 1 89 ? -13.206 -4.073 -16.836 1.00 51.22 89 GLU A N 1
ATOM 733 C CA . GLU A 1 89 ? -13.745 -5.051 -17.808 1.00 51.22 89 GLU A CA 1
ATOM 734 C C . GLU A 1 89 ? -13.901 -4.533 -19.255 1.00 51.22 89 GLU A C 1
ATOM 736 O O . GLU A 1 89 ? -14.276 -5.307 -20.132 1.00 51.22 89 GLU A O 1
ATOM 741 N N . ASN A 1 90 ? -13.608 -3.261 -19.551 1.00 45.19 90 ASN A N 1
ATOM 742 C CA . ASN A 1 90 ? -14.041 -2.630 -20.811 1.00 45.19 90 ASN A CA 1
ATOM 743 C C . ASN A 1 90 ? -12.966 -2.342 -21.875 1.00 45.19 90 ASN A C 1
ATOM 745 O O . ASN A 1 90 ? -13.294 -1.668 -22.846 1.00 45.19 90 ASN A O 1
ATOM 749 N N . ASP A 1 91 ? -11.731 -2.843 -21.770 1.00 46.53 91 ASP A N 1
ATOM 750 C CA . ASP A 1 91 ? -10.737 -2.580 -22.834 1.00 46.53 91 ASP A CA 1
ATOM 751 C C . ASP A 1 91 ? -9.749 -3.731 -23.087 1.00 46.53 91 ASP A C 1
ATOM 753 O O . ASP A 1 91 ? -8.565 -3.528 -23.308 1.00 46.53 91 ASP A O 1
ATOM 757 N N . TYR A 1 92 ? -10.239 -4.975 -23.051 1.00 46.53 92 TYR A N 1
ATOM 758 C CA . TYR A 1 92 ? -9.486 -6.153 -23.518 1.00 46.53 92 TYR A CA 1
ATOM 759 C C . TYR A 1 92 ? -9.886 -6.590 -24.939 1.00 46.53 92 TYR A C 1
ATOM 761 O O . TYR A 1 92 ? -9.561 -7.700 -25.371 1.00 46.53 92 TYR A O 1
ATOM 769 N N . THR A 1 93 ? -10.579 -5.743 -25.711 1.00 44.78 93 THR A N 1
ATOM 770 C CA . THR A 1 93 ? -10.722 -5.961 -27.159 1.00 44.78 93 THR A CA 1
ATOM 771 C C . THR A 1 93 ? -9.445 -5.536 -27.868 1.00 44.78 93 THR A C 1
ATOM 773 O O . THR A 1 93 ? -9.363 -4.463 -28.454 1.00 44.78 93 THR A O 1
ATOM 776 N N . LEU A 1 94 ? -8.467 -6.436 -27.783 1.00 46.72 94 LEU A N 1
ATOM 777 C CA . LEU A 1 94 ? -7.293 -6.601 -28.631 1.00 46.72 94 LEU A CA 1
ATOM 778 C C . LEU A 1 94 ? -7.462 -5.927 -30.014 1.00 46.72 94 LEU A C 1
ATOM 780 O O . LEU A 1 94 ? -8.005 -6.525 -30.945 1.00 46.72 94 LEU A O 1
ATOM 784 N N . SER A 1 95 ? -6.969 -4.699 -30.180 1.00 46.44 95 SER A N 1
ATOM 785 C CA . SER A 1 95 ? -6.509 -4.246 -31.494 1.00 46.44 95 SER A CA 1
ATOM 786 C C . SER A 1 95 ? -5.007 -4.491 -31.518 1.00 46.44 95 SER A C 1
ATOM 788 O O . SER A 1 95 ? -4.256 -3.808 -30.829 1.00 46.44 95 SER A O 1
ATOM 790 N N . SER A 1 96 ? -4.584 -5.515 -32.252 1.00 50.22 96 SER A N 1
ATOM 791 C CA . SER A 1 96 ? -3.238 -6.102 -32.236 1.00 50.22 96 SER A CA 1
ATOM 792 C C . SER A 1 96 ? -2.102 -5.204 -32.742 1.00 50.22 96 SER A C 1
ATOM 794 O O . SER A 1 96 ? -0.985 -5.691 -32.895 1.00 50.22 96 SER A O 1
ATOM 796 N N . ASP A 1 97 ? -2.355 -3.924 -33.022 1.00 53.69 97 ASP A N 1
ATOM 797 C CA . ASP A 1 97 ? -1.538 -3.170 -33.976 1.00 53.69 97 ASP A CA 1
ATOM 798 C C . ASP A 1 97 ? -1.062 -1.788 -33.474 1.00 53.69 97 ASP A C 1
ATOM 800 O O . ASP A 1 97 ? -0.534 -1.016 -34.272 1.00 53.69 97 ASP A O 1
ATOM 804 N N . TYR A 1 98 ? -1.201 -1.447 -32.184 1.00 52.19 98 TYR A N 1
ATOM 805 C CA . TYR A 1 98 ? -0.727 -0.158 -31.644 1.00 52.19 98 TYR A CA 1
ATOM 806 C C . TYR A 1 98 ? 0.102 -0.300 -30.358 1.00 52.19 98 TYR A C 1
ATOM 808 O O . TYR A 1 98 ? -0.180 -1.137 -29.508 1.00 52.19 98 TYR A O 1
ATOM 816 N N . ASP A 1 99 ? 1.149 0.525 -30.261 1.00 50.47 99 ASP A N 1
ATOM 817 C CA . ASP A 1 99 ? 2.211 0.488 -29.250 1.00 50.47 99 ASP A CA 1
ATOM 818 C C . ASP A 1 99 ? 1.714 0.376 -27.788 1.00 50.47 99 ASP A C 1
ATOM 820 O O . ASP A 1 99 ? 0.839 1.115 -27.336 1.00 50.47 99 ASP A O 1
ATOM 824 N N . ASN A 1 100 ? 2.360 -0.534 -27.049 1.00 53.09 100 ASN A N 1
ATOM 825 C CA . ASN A 1 100 ? 2.083 -1.049 -25.693 1.00 53.09 100 ASN A CA 1
ATOM 826 C C . ASN A 1 100 ? 1.984 -0.026 -24.535 1.00 53.09 100 ASN A C 1
ATOM 828 O O . ASN A 1 100 ? 1.718 -0.416 -23.399 1.00 53.09 100 ASN A O 1
ATOM 832 N N . ASP A 1 101 ? 2.184 1.270 -24.766 1.00 54.22 101 ASP A N 1
ATOM 833 C CA . ASP A 1 101 ? 2.301 2.253 -23.675 1.00 54.22 101 ASP A CA 1
ATOM 834 C C . ASP A 1 101 ? 0.936 2.699 -23.106 1.00 54.22 101 ASP A C 1
ATOM 836 O O . ASP A 1 101 ? 0.862 3.280 -22.018 1.00 54.22 101 ASP A O 1
ATOM 840 N N . TYR A 1 102 ? -0.168 2.426 -23.814 1.00 51.28 102 TYR A N 1
ATOM 841 C CA . TYR A 1 102 ? -1.513 2.841 -23.395 1.00 51.28 102 TYR A CA 1
ATOM 842 C C . TYR A 1 102 ? -2.133 1.916 -22.330 1.00 51.28 102 TYR A C 1
ATOM 844 O O . TYR A 1 102 ? -2.824 2.396 -21.426 1.00 51.28 102 TYR A O 1
ATOM 852 N N . GLU A 1 103 ? -1.838 0.610 -22.372 1.00 50.72 103 GLU A N 1
ATOM 853 C CA . GLU A 1 103 ? -2.386 -0.373 -21.422 1.00 50.72 103 GLU A CA 1
ATOM 854 C C . GLU A 1 103 ? -1.866 -0.166 -19.988 1.00 50.72 103 GLU A C 1
ATOM 856 O O . GLU A 1 103 ? -2.616 -0.310 -19.017 1.00 50.72 103 GLU A O 1
ATOM 861 N N . SER A 1 104 ? -0.606 0.259 -19.828 1.00 53.00 104 SER A N 1
ATOM 862 C CA . SER A 1 104 ? -0.043 0.632 -18.520 1.00 53.00 104 SER A CA 1
ATOM 863 C C . SER A 1 104 ? -0.843 1.779 -17.871 1.00 53.00 104 SER A C 1
ATOM 865 O O . SER A 1 104 ? -1.202 1.713 -16.690 1.00 53.00 104 SER A O 1
ATOM 867 N N . TRP A 1 105 ? -1.223 2.798 -18.652 1.00 52.12 105 TRP A N 1
ATOM 868 C CA . TRP A 1 105 ? -1.946 3.972 -18.153 1.00 52.12 105 TRP A CA 1
ATOM 869 C C . TRP A 1 105 ? -3.391 3.684 -17.723 1.00 52.12 105 TRP A C 1
ATOM 871 O O . TRP A 1 105 ? -3.886 4.338 -16.795 1.00 52.12 105 TRP A O 1
ATOM 881 N N . LEU A 1 106 ? -4.079 2.723 -18.350 1.00 54.59 106 LEU A N 1
ATOM 882 C CA . LEU A 1 106 ? -5.433 2.324 -17.938 1.00 54.59 106 LEU A CA 1
ATOM 883 C C . LEU A 1 106 ? -5.440 1.652 -16.557 1.00 54.59 106 LEU A C 1
ATOM 885 O O . LEU A 1 106 ? -6.288 1.968 -15.717 1.00 54.59 106 LEU A O 1
ATOM 889 N N . ASN A 1 107 ? -4.442 0.813 -16.273 1.00 57.62 107 ASN A N 1
ATOM 890 C CA . ASN A 1 107 ? -4.331 0.096 -14.998 1.00 57.62 107 ASN A CA 1
ATOM 891 C C . ASN A 1 107 ? -4.095 1.040 -13.799 1.00 57.62 107 ASN A C 1
ATOM 893 O O . ASN A 1 107 ? -4.561 0.781 -12.687 1.00 57.62 107 ASN A O 1
ATOM 897 N N . ILE A 1 108 ? -3.433 2.180 -14.022 1.00 59.00 108 ILE A N 1
ATOM 898 C CA . ILE A 1 108 ? -3.173 3.224 -13.010 1.00 59.00 108 ILE A CA 1
ATOM 899 C C . ILE A 1 108 ? -4.459 3.974 -12.629 1.00 59.00 108 ILE A C 1
ATOM 901 O O . ILE A 1 108 ? -4.647 4.313 -11.456 1.00 59.00 108 ILE A O 1
ATOM 905 N N . LYS A 1 109 ? -5.362 4.226 -13.592 1.00 64.81 109 LYS A N 1
ATOM 906 C CA . LYS A 1 109 ? -6.610 4.988 -13.367 1.00 64.81 109 LYS A CA 1
ATOM 907 C C . LYS A 1 109 ? -7.571 4.299 -12.399 1.00 64.81 109 LYS A C 1
ATOM 909 O O . LYS A 1 109 ? -8.395 4.970 -11.782 1.00 64.81 109 LYS A O 1
ATOM 914 N N . CYS A 1 110 ? -7.428 2.990 -12.223 1.00 77.25 110 CYS A N 1
ATOM 915 C CA . CYS A 1 110 ? -8.280 2.199 -11.345 1.00 77.25 110 CYS A CA 1
ATOM 916 C C . CYS A 1 110 ? -7.852 2.260 -9.868 1.00 77.25 110 CYS A C 1
ATOM 918 O O . CYS A 1 110 ? -8.514 1.659 -9.025 1.00 77.25 110 CYS A O 1
ATOM 920 N N . ILE A 1 111 ? -6.768 2.968 -9.515 1.00 87.88 111 ILE A N 1
ATOM 921 C CA . ILE A 1 111 ? -6.271 3.047 -8.133 1.00 87.88 111 ILE A CA 1
ATOM 922 C C . ILE A 1 111 ? -6.375 4.479 -7.604 1.00 87.88 111 ILE A C 1
ATOM 924 O O . ILE A 1 111 ? -5.563 5.356 -7.896 1.00 87.88 111 ILE A O 1
ATOM 928 N N . ASN A 1 112 ? -7.321 4.705 -6.700 1.00 89.31 112 ASN A N 1
ATOM 929 C CA . ASN A 1 112 ? -7.394 5.936 -5.922 1.00 89.31 112 ASN A CA 1
ATOM 930 C C . ASN A 1 112 ? -6.744 5.717 -4.556 1.00 89.31 112 ASN A C 1
ATOM 932 O O . ASN A 1 112 ? -7.017 4.729 -3.875 1.00 89.31 112 ASN A O 1
ATOM 936 N N . SER A 1 113 ? -5.873 6.630 -4.123 1.00 91.69 113 SER A N 1
ATOM 937 C CA . SER A 1 113 ? -5.184 6.483 -2.840 1.00 91.69 113 SER A CA 1
ATOM 938 C C . SER A 1 113 ? -5.148 7.762 -2.019 1.00 91.69 113 SER A C 1
ATOM 940 O O . SER A 1 113 ? -5.109 8.879 -2.529 1.00 91.69 113 SER A O 1
ATOM 942 N N . TYR A 1 114 ? -5.130 7.582 -0.701 1.00 92.00 114 TYR A N 1
ATOM 943 C CA . TYR A 1 114 ? -4.903 8.650 0.260 1.00 92.00 114 TYR A CA 1
ATOM 944 C C . TYR A 1 114 ? -3.979 8.164 1.373 1.00 92.00 114 TYR A C 1
ATOM 946 O O . TYR A 1 114 ? -4.141 7.073 1.920 1.00 92.00 114 TYR A O 1
ATOM 954 N N . CYS A 1 115 ? -3.019 8.998 1.762 1.00 92.06 115 CYS A N 1
ATOM 955 C CA . CYS A 1 115 ? -2.122 8.716 2.874 1.00 92.06 115 CYS A CA 1
ATOM 956 C C . CYS A 1 115 ? -2.085 9.886 3.848 1.00 92.06 115 CYS A C 1
ATOM 958 O O . CYS A 1 115 ? -1.927 11.038 3.454 1.00 92.06 115 CYS A O 1
ATOM 960 N N . SER A 1 116 ? -2.132 9.581 5.146 1.00 90.44 116 SER A N 1
ATOM 961 C CA . SER A 1 116 ? -2.085 10.592 6.207 1.00 90.44 116 SER A CA 1
ATOM 962 C C . SER A 1 116 ? -0.714 11.265 6.399 1.00 90.44 116 SER A C 1
ATOM 964 O O . SER A 1 116 ? -0.528 12.029 7.351 1.00 90.44 116 SER A O 1
ATOM 966 N N . CYS A 1 117 ? 0.292 10.962 5.570 1.00 87.69 117 CYS A N 1
ATOM 967 C CA . CYS A 1 117 ? 1.577 11.654 5.629 1.00 87.69 117 CYS A CA 1
ATOM 968 C C . CYS A 1 117 ? 1.492 13.042 4.972 1.00 87.69 117 CYS A C 1
ATOM 970 O O . CYS A 1 117 ? 0.690 13.277 4.075 1.00 87.69 117 CYS A O 1
ATOM 972 N N . LYS A 1 118 ? 2.367 13.970 5.383 1.00 81.38 118 LYS A N 1
ATOM 973 C CA . LYS A 1 118 ? 2.386 15.340 4.832 1.00 81.38 118 LYS A CA 1
ATOM 974 C C . LYS A 1 118 ? 2.604 15.375 3.314 1.00 81.38 118 LYS A C 1
ATOM 976 O O . LYS A 1 118 ? 2.085 16.267 2.654 1.00 81.38 118 LYS A O 1
ATOM 981 N N . SER A 1 119 ? 3.375 14.427 2.784 1.00 77.06 119 SER A N 1
ATOM 982 C CA . SER A 1 119 ? 3.685 14.337 1.354 1.00 77.06 119 SER A CA 1
ATOM 983 C C . SER A 1 119 ? 2.530 13.763 0.532 1.00 77.06 119 SER A C 1
ATOM 985 O O . SER A 1 119 ? 2.381 14.130 -0.625 1.00 77.06 119 SER A O 1
ATOM 987 N N . GLY A 1 120 ? 1.693 12.905 1.125 1.00 68.69 120 GLY A N 1
ATOM 988 C CA . GLY A 1 120 ? 0.608 12.212 0.425 1.00 68.69 120 GLY A CA 1
ATOM 989 C C . GLY A 1 120 ? -0.448 13.155 -0.146 1.00 68.69 120 GLY A C 1
ATOM 990 O O . GLY A 1 120 ? -1.060 12.831 -1.147 1.00 68.69 120 GLY A O 1
ATOM 991 N N . ALA A 1 121 ? -0.609 14.344 0.438 1.00 62.66 121 ALA A N 1
ATOM 992 C CA . ALA A 1 121 ? -1.530 15.368 -0.054 1.00 62.66 121 ALA A CA 1
ATOM 993 C C . ALA A 1 121 ? -0.904 16.343 -1.074 1.00 62.66 121 ALA A C 1
ATOM 995 O O . ALA A 1 121 ? -1.572 17.279 -1.496 1.00 62.66 121 ALA A O 1
ATOM 996 N N . ARG A 1 122 ? 0.393 16.214 -1.390 1.00 61.09 122 ARG A N 1
ATOM 997 C CA . ARG A 1 122 ? 1.168 17.243 -2.118 1.00 61.09 122 ARG A CA 1
ATOM 998 C C . ARG A 1 122 ? 1.980 16.705 -3.296 1.00 61.09 122 ARG A C 1
ATOM 1000 O O . ARG A 1 122 ? 2.818 17.428 -3.822 1.00 61.09 122 ARG A O 1
ATOM 1007 N N . THR A 1 123 ? 1.816 15.435 -3.645 1.00 63.38 123 THR A N 1
ATOM 1008 C CA . THR A 1 123 ? 2.630 14.776 -4.673 1.00 63.38 123 THR A CA 1
ATOM 1009 C C . THR A 1 123 ? 1.793 14.550 -5.928 1.00 63.38 123 THR A C 1
ATOM 1011 O O . THR A 1 123 ? 0.601 14.286 -5.825 1.00 63.38 123 THR A O 1
ATOM 1014 N N . VAL A 1 124 ? 2.414 14.723 -7.101 1.00 70.12 124 VAL A N 1
ATOM 1015 C CA . VAL A 1 124 ? 1.791 14.468 -8.418 1.00 70.12 124 VAL A CA 1
ATOM 1016 C C . VAL A 1 124 ? 1.544 12.965 -8.621 1.00 70.12 124 VAL A C 1
ATOM 1018 O O . VAL A 1 124 ? 0.654 12.584 -9.365 1.00 70.12 124 VAL A O 1
ATOM 1021 N N . GLY A 1 125 ? 2.296 12.122 -7.906 1.00 78.38 125 GLY A N 1
ATOM 1022 C CA . GLY A 1 125 ? 2.116 10.674 -7.829 1.00 78.38 125 GLY A CA 1
ATOM 1023 C C . GLY A 1 125 ? 2.002 10.193 -6.389 1.00 78.38 125 GLY A C 1
ATOM 1024 O O . GLY A 1 125 ? 1.997 10.983 -5.442 1.00 78.38 125 GLY A O 1
ATOM 1025 N N . ALA A 1 126 ? 1.935 8.881 -6.196 1.00 88.44 126 ALA A N 1
ATOM 1026 C CA . ALA A 1 126 ? 1.734 8.318 -4.872 1.00 88.44 126 ALA A CA 1
ATOM 1027 C C . ALA A 1 126 ? 2.967 8.452 -3.965 1.00 88.44 126 ALA A C 1
ATOM 1029 O O . ALA A 1 126 ? 4.107 8.200 -4.351 1.00 88.44 126 ALA A O 1
ATOM 1030 N N . CYS A 1 127 ? 2.750 8.801 -2.692 1.00 91.38 127 CYS A N 1
ATOM 1031 C CA . CYS A 1 127 ? 3.857 8.861 -1.739 1.00 91.38 127 CYS A CA 1
ATOM 1032 C C . CYS A 1 127 ? 4.465 7.466 -1.491 1.00 91.38 127 CYS A C 1
ATOM 1034 O O . CYS A 1 127 ? 3.776 6.450 -1.581 1.00 91.38 127 CYS A O 1
ATOM 1036 N N . ALA A 1 128 ? 5.722 7.416 -1.037 1.00 90.94 128 ALA A N 1
ATOM 1037 C CA . ALA A 1 128 ? 6.418 6.155 -0.762 1.00 90.94 128 ALA A CA 1
ATOM 1038 C C . ALA A 1 128 ? 5.638 5.196 0.159 1.00 90.94 128 ALA A C 1
ATOM 1040 O O . ALA A 1 128 ? 5.739 3.989 -0.004 1.00 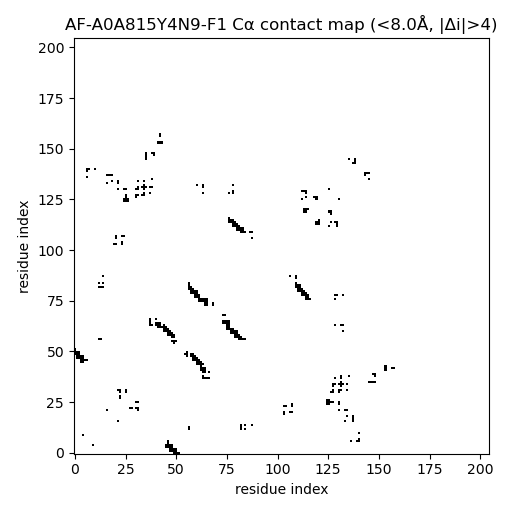90.94 128 ALA A O 1
ATOM 1041 N N . HIS A 1 129 ? 4.823 5.695 1.099 1.00 92.06 129 HIS A N 1
ATOM 1042 C CA . HIS A 1 129 ? 4.001 4.829 1.956 1.00 92.06 129 HIS A CA 1
ATOM 1043 C C . HIS A 1 129 ? 2.879 4.120 1.189 1.00 92.06 129 HIS A C 1
ATOM 1045 O O . HIS A 1 129 ? 2.573 2.973 1.494 1.00 92.06 129 HIS A O 1
ATOM 1051 N N . VAL A 1 130 ? 2.268 4.797 0.215 1.00 93.94 130 VAL A N 1
ATOM 1052 C CA . VAL A 1 130 ? 1.237 4.203 -0.646 1.00 93.94 130 VAL A CA 1
ATOM 1053 C C . VAL A 1 130 ? 1.870 3.138 -1.529 1.00 93.94 130 VAL A C 1
ATOM 1055 O O . VAL A 1 130 ? 1.395 2.009 -1.538 1.00 93.94 130 VAL A O 1
ATOM 1058 N N . ILE A 1 131 ? 3.000 3.457 -2.164 1.00 94.19 131 ILE A N 1
ATOM 1059 C CA . ILE A 1 131 ? 3.765 2.492 -2.964 1.00 94.19 131 ILE A CA 1
ATOM 1060 C C . ILE A 1 131 ? 4.208 1.294 -2.124 1.00 94.19 131 ILE A C 1
ATOM 1062 O O . ILE A 1 131 ? 4.082 0.156 -2.553 1.00 94.19 131 ILE A O 1
ATOM 1066 N N . THR A 1 132 ? 4.624 1.528 -0.879 1.00 94.44 132 THR A N 1
ATOM 1067 C CA . THR A 1 132 ? 4.937 0.458 0.078 1.00 94.44 132 THR A CA 1
ATOM 1068 C C . THR A 1 132 ? 3.727 -0.442 0.345 1.00 94.44 132 THR A C 1
ATOM 1070 O O . THR A 1 132 ? 3.879 -1.660 0.402 1.00 94.44 132 THR A O 1
ATOM 1073 N N . ALA A 1 133 ? 2.531 0.131 0.518 1.00 95.06 133 ALA A N 1
ATOM 1074 C CA . ALA A 1 133 ? 1.311 -0.643 0.740 1.00 95.06 133 ALA A CA 1
ATOM 1075 C C . ALA A 1 133 ? 0.926 -1.472 -0.492 1.00 95.06 133 ALA A C 1
ATOM 1077 O O . ALA A 1 133 ? 0.613 -2.650 -0.340 1.00 95.06 133 ALA A O 1
ATOM 1078 N N . LEU A 1 134 ? 0.996 -0.883 -1.689 1.00 95.12 134 LEU A N 1
ATOM 1079 C CA . LEU A 1 134 ? 0.727 -1.579 -2.949 1.00 95.12 134 LEU A CA 1
ATOM 1080 C C . LEU A 1 134 ? 1.738 -2.702 -3.202 1.00 95.12 134 LEU A C 1
ATOM 1082 O O . LEU A 1 134 ? 1.338 -3.818 -3.509 1.00 95.12 134 LEU A O 1
ATOM 1086 N N . TYR A 1 135 ? 3.029 -2.447 -2.987 1.00 95.44 135 TYR A N 1
ATOM 1087 C CA . TYR A 1 135 ? 4.078 -3.460 -3.118 1.00 95.44 135 TYR A CA 1
ATOM 1088 C C . TYR A 1 135 ? 3.902 -4.608 -2.118 1.00 95.44 135 TYR A C 1
ATOM 1090 O O . TYR A 1 135 ? 4.037 -5.776 -2.472 1.00 95.44 135 TYR A O 1
ATOM 1098 N N . TRP A 1 136 ? 3.536 -4.299 -0.871 1.00 95.06 136 TRP A N 1
ATOM 1099 C CA . TRP A 1 136 ? 3.225 -5.330 0.116 1.00 95.06 136 TRP A CA 1
ATOM 1100 C C . TRP A 1 136 ? 2.010 -6.167 -0.294 1.00 95.06 136 TRP A C 1
ATOM 1102 O O . TRP A 1 136 ? 2.064 -7.388 -0.174 1.00 95.06 136 TRP A O 1
ATOM 1112 N N . LEU A 1 137 ? 0.943 -5.544 -0.809 1.00 94.62 137 LEU A N 1
ATOM 1113 C CA . LEU A 1 137 ? -0.219 -6.268 -1.336 1.00 94.62 137 LEU A CA 1
ATOM 1114 C C . LEU A 1 137 ? 0.179 -7.165 -2.506 1.00 94.62 137 LEU A C 1
ATOM 1116 O O . LEU A 1 137 ? -0.099 -8.355 -2.449 1.00 94.62 137 LEU A O 1
ATOM 1120 N N . TYR A 1 138 ? 0.901 -6.632 -3.495 1.00 94.19 138 TYR A N 1
ATOM 1121 C CA . TYR A 1 138 ? 1.437 -7.392 -4.625 1.00 94.19 138 TYR A CA 1
ATOM 1122 C C . TYR A 1 138 ? 2.177 -8.650 -4.170 1.00 94.19 138 TYR A C 1
ATOM 1124 O O . TYR A 1 138 ? 1.878 -9.744 -4.643 1.00 94.19 138 TYR A O 1
ATOM 1132 N N . CYS A 1 139 ? 3.095 -8.514 -3.213 1.00 93.44 139 CYS A N 1
ATOM 1133 C CA . CYS A 1 139 ? 3.852 -9.649 -2.707 1.00 93.44 139 CYS A CA 1
ATOM 1134 C C . CYS A 1 139 ? 2.978 -10.683 -1.986 1.00 93.44 139 CYS A C 1
ATOM 1136 O O . CYS A 1 139 ? 3.218 -11.873 -2.136 1.00 93.44 139 CYS A O 1
ATOM 1138 N N . ASN A 1 140 ? 1.967 -10.256 -1.223 1.00 92.38 140 ASN A N 1
ATOM 1139 C CA . ASN A 1 140 ? 1.085 -11.187 -0.507 1.00 92.38 140 ASN A CA 1
ATOM 1140 C C . ASN A 1 140 ? 0.021 -11.831 -1.409 1.00 92.38 140 ASN A C 1
ATOM 1142 O O . ASN A 1 140 ? -0.452 -12.909 -1.082 1.00 92.38 140 ASN A O 1
ATOM 1146 N N . ILE A 1 141 ? -0.392 -11.171 -2.492 1.00 91.38 141 ILE A N 1
ATOM 1147 C CA . ILE A 1 141 ? -1.363 -11.714 -3.455 1.00 91.38 141 ILE A CA 1
ATOM 1148 C C . ILE A 1 141 ? -0.686 -12.738 -4.368 1.00 91.38 141 ILE A C 1
ATOM 1150 O O . ILE A 1 141 ? -1.260 -13.781 -4.648 1.00 91.38 141 ILE A O 1
ATOM 1154 N N . ASN A 1 142 ? 0.541 -12.445 -4.803 1.00 89.12 142 ASN A N 1
ATOM 1155 C CA . ASN A 1 142 ? 1.292 -13.280 -5.742 1.00 89.12 142 ASN A CA 1
ATOM 1156 C C . ASN A 1 142 ? 2.269 -14.249 -5.050 1.00 89.12 142 ASN A C 1
ATOM 1158 O O . ASN A 1 142 ? 3.139 -14.807 -5.715 1.00 89.12 142 ASN A O 1
ATOM 1162 N N . ASP A 1 143 ? 2.194 -14.387 -3.722 1.00 90.38 143 ASP A N 1
ATOM 1163 C CA . ASP A 1 143 ? 3.108 -15.202 -2.905 1.00 90.38 143 ASP A CA 1
ATOM 1164 C C . ASP A 1 143 ? 4.610 -14.937 -3.176 1.00 90.38 143 ASP A C 1
ATOM 1166 O O . ASP A 1 143 ? 5.468 -15.818 -3.071 1.00 90.38 143 ASP A O 1
ATOM 1170 N N . VAL A 1 144 ? 4.958 -13.687 -3.501 1.00 91.19 144 VAL A N 1
ATOM 1171 C CA . VAL A 1 144 ? 6.337 -13.265 -3.777 1.00 91.19 144 VAL A CA 1
ATOM 1172 C C . VAL A 1 144 ? 7.041 -12.908 -2.464 1.00 91.19 144 VAL A C 1
ATOM 1174 O O . VAL A 1 144 ? 6.568 -12.039 -1.723 1.00 91.19 144 VAL A O 1
ATOM 1177 N N . PRO A 1 145 ? 8.212 -13.498 -2.161 1.00 89.06 145 PRO A N 1
ATOM 1178 C CA . PRO A 1 145 ? 8.960 -13.150 -0.963 1.00 89.06 145 PRO A CA 1
ATOM 1179 C C . PRO A 1 145 ? 9.476 -11.709 -1.042 1.00 89.06 145 PRO A C 1
ATOM 1181 O O . PRO A 1 145 ? 10.070 -11.288 -2.032 1.00 89.06 145 PRO A O 1
ATOM 1184 N N . ILE A 1 146 ? 9.295 -10.957 0.043 1.00 88.81 146 ILE A N 1
ATOM 1185 C CA . ILE A 1 146 ? 9.761 -9.573 0.148 1.00 88.81 146 ILE A CA 1
ATOM 1186 C C . ILE A 1 146 ? 11.248 -9.588 0.553 1.00 88.81 146 ILE A C 1
ATOM 1188 O O . ILE A 1 146 ? 11.571 -10.053 1.655 1.00 88.81 146 ILE A O 1
ATOM 1192 N N . PRO A 1 147 ? 12.175 -9.066 -0.274 1.00 83.44 147 PRO A N 1
ATOM 1193 C CA . PRO A 1 147 ? 13.605 -9.127 0.020 1.00 83.44 147 PRO A CA 1
ATOM 1194 C C . PRO A 1 147 ? 13.962 -8.462 1.355 1.00 83.44 147 PRO A C 1
ATOM 1196 O O . PRO A 1 147 ? 13.620 -7.309 1.615 1.00 83.44 147 PRO A O 1
ATOM 1199 N N . GLY A 1 148 ? 14.662 -9.194 2.225 1.00 75.94 148 GLY A N 1
ATOM 1200 C CA .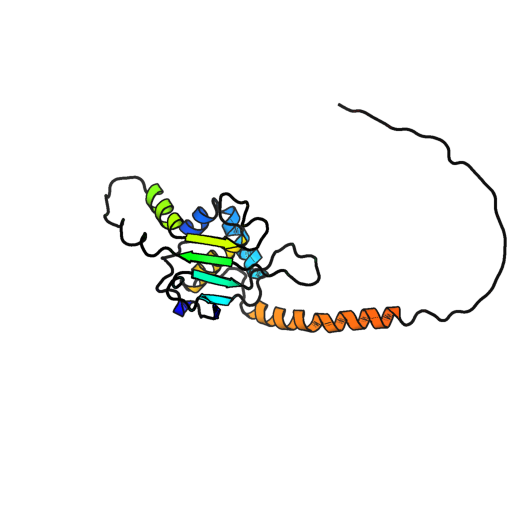 GLY A 1 148 ? 15.097 -8.690 3.534 1.00 75.94 148 GLY A CA 1
ATOM 1201 C C . GLY A 1 148 ? 13.969 -8.444 4.547 1.00 75.94 148 GLY A C 1
ATOM 1202 O O . GLY A 1 148 ? 14.237 -7.941 5.638 1.00 75.94 148 GLY A O 1
ATOM 1203 N N . TYR A 1 149 ? 12.723 -8.802 4.229 1.00 71.81 149 TYR A N 1
ATOM 1204 C CA . TYR A 1 149 ? 11.595 -8.733 5.151 1.00 71.81 149 TYR A CA 1
ATOM 1205 C C . TYR A 1 149 ? 11.301 -10.128 5.701 1.00 71.81 149 TYR A C 1
ATOM 1207 O O . TYR A 1 149 ? 10.745 -10.990 5.028 1.00 71.81 149 TYR A O 1
ATOM 1215 N N . SER A 1 150 ? 11.688 -10.364 6.953 1.00 62.72 150 SER A N 1
ATOM 1216 C CA . SER A 1 150 ? 11.342 -11.591 7.670 1.00 62.72 150 SER A CA 1
ATOM 1217 C C . SER A 1 150 ? 10.175 -11.316 8.608 1.00 62.72 150 SER A C 1
ATOM 1219 O O . SER A 1 150 ? 10.291 -10.464 9.483 1.00 62.72 150 SER A O 1
ATOM 1221 N N . ALA A 1 151 ? 9.079 -12.073 8.512 1.00 56.03 151 ALA A N 1
ATOM 1222 C CA . ALA A 1 151 ? 7.957 -11.962 9.453 1.00 56.03 151 ALA A CA 1
ATOM 1223 C C . ALA A 1 151 ? 8.392 -12.139 10.927 1.00 56.03 151 ALA A C 1
ATOM 1225 O O . ALA A 1 151 ? 7.785 -11.565 11.833 1.00 56.03 151 ALA A O 1
ATOM 1226 N N . LYS A 1 152 ? 9.501 -12.859 11.177 1.00 47.88 152 LYS A N 1
ATOM 1227 C CA . LYS A 1 152 ? 10.105 -13.017 12.512 1.00 47.88 152 LYS A CA 1
ATOM 1228 C C . LYS A 1 152 ? 10.653 -11.700 13.087 1.00 47.88 152 LYS A C 1
ATOM 1230 O O . LYS A 1 152 ? 10.701 -11.558 14.308 1.00 47.88 152 LYS A O 1
ATOM 1235 N N . SER A 1 153 ? 11.013 -10.718 12.252 1.00 47.38 153 SER A N 1
ATOM 1236 C CA . SER A 1 153 ? 11.487 -9.404 12.717 1.00 47.38 153 SER A CA 1
ATOM 1237 C C . SER A 1 153 ? 10.372 -8.583 13.380 1.00 47.38 153 SER A C 1
ATOM 1239 O O . SER A 1 153 ? 10.637 -7.822 14.309 1.00 47.38 153 SER A O 1
ATOM 1241 N N . ILE A 1 154 ? 9.112 -8.794 12.979 1.00 48.56 154 ILE A N 1
ATOM 1242 C CA . ILE A 1 154 ? 7.936 -8.104 13.532 1.00 48.56 154 ILE A CA 1
ATOM 1243 C C . ILE A 1 154 ? 7.643 -8.588 14.954 1.00 48.56 154 ILE A C 1
ATOM 1245 O O . ILE A 1 154 ? 7.347 -7.777 15.834 1.00 48.56 154 ILE A O 1
ATOM 1249 N N . THR A 1 155 ? 7.751 -9.898 15.198 1.00 40.16 155 THR A N 1
ATOM 1250 C CA . THR A 1 155 ? 7.584 -10.487 16.536 1.00 40.16 155 THR A CA 1
ATOM 1251 C C . THR A 1 155 ? 8.685 -10.011 17.484 1.00 40.16 155 THR A C 1
ATOM 1253 O O . THR A 1 155 ? 8.402 -9.659 18.625 1.00 40.16 155 THR A O 1
ATOM 1256 N N . LEU A 1 156 ? 9.926 -9.899 16.994 1.00 38.06 156 LEU A N 1
ATOM 1257 C CA . LEU A 1 156 ? 11.037 -9.348 17.773 1.00 38.06 156 LEU A CA 1
ATOM 1258 C C . LEU A 1 156 ? 10.846 -7.852 18.082 1.00 38.06 156 LEU A C 1
ATOM 1260 O O . LEU A 1 156 ? 11.094 -7.425 19.207 1.00 38.06 156 LEU A O 1
ATOM 1264 N N . GLN A 1 157 ? 10.353 -7.053 17.127 1.00 42.03 157 GLN A N 1
ATOM 1265 C CA . GLN A 1 157 ? 10.092 -5.627 17.359 1.00 42.03 157 GLN A CA 1
ATOM 1266 C C . GLN A 1 157 ? 8.924 -5.373 18.320 1.00 42.03 157 GLN A C 1
ATOM 1268 O O . GLN A 1 157 ? 8.997 -4.415 19.090 1.00 42.03 157 GLN A O 1
ATOM 1273 N N . ARG A 1 158 ? 7.881 -6.217 18.334 1.00 41.03 158 ARG A N 1
ATOM 1274 C CA . ARG A 1 158 ? 6.825 -6.152 19.365 1.00 41.03 158 ARG A CA 1
ATOM 1275 C C . ARG A 1 158 ? 7.429 -6.269 20.769 1.00 41.03 158 ARG A C 1
ATOM 1277 O O . ARG A 1 158 ? 7.234 -5.373 21.580 1.00 41.03 158 ARG A O 1
ATOM 1284 N N . ASN A 1 159 ? 8.300 -7.256 20.979 1.00 36.50 159 ASN A N 1
ATOM 1285 C CA . ASN A 1 159 ? 8.953 -7.476 22.273 1.00 36.50 159 ASN A CA 1
ATOM 1286 C C . AS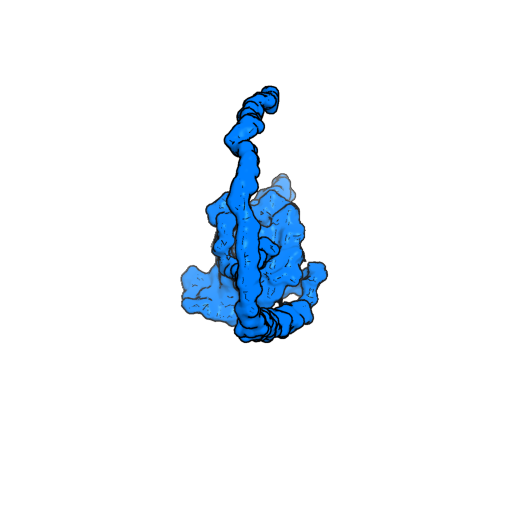N A 1 159 ? 9.961 -6.371 22.651 1.00 36.50 159 ASN A C 1
ATOM 1288 O O . ASN A 1 159 ? 10.101 -6.046 23.824 1.00 36.50 159 ASN A O 1
ATOM 1292 N N . ILE A 1 160 ? 10.656 -5.758 21.683 1.00 42.84 160 ILE A N 1
ATOM 1293 C CA . ILE A 1 160 ? 11.605 -4.659 21.958 1.00 42.84 160 ILE A CA 1
ATOM 1294 C C . ILE A 1 160 ? 10.876 -3.350 22.303 1.00 42.84 160 ILE A C 1
ATOM 1296 O O . ILE A 1 160 ? 11.362 -2.571 23.125 1.00 42.84 160 ILE A O 1
ATOM 1300 N N . THR A 1 161 ? 9.713 -3.093 21.695 1.00 45.28 161 THR A N 1
ATOM 1301 C CA . THR A 1 161 ? 8.945 -1.864 21.964 1.00 45.28 161 THR A CA 1
ATOM 1302 C C . THR A 1 161 ? 8.306 -1.906 23.358 1.00 45.28 161 THR A C 1
ATOM 1304 O O . THR A 1 161 ? 8.286 -0.883 24.040 1.00 45.28 161 THR A O 1
ATOM 1307 N N . ASP A 1 162 ? 7.911 -3.091 23.832 1.00 42.78 162 ASP A N 1
ATOM 1308 C CA . ASP A 1 162 ? 7.375 -3.305 25.187 1.00 42.78 162 ASP A CA 1
ATOM 1309 C C . ASP A 1 162 ? 8.441 -3.227 26.300 1.00 42.78 162 ASP A C 1
ATOM 1311 O O . ASP A 1 162 ? 8.105 -3.120 27.477 1.00 42.78 162 ASP A O 1
ATOM 1315 N N . LEU A 1 163 ? 9.734 -3.199 25.952 1.00 40.31 163 LEU A N 1
ATOM 1316 C CA . LEU A 1 163 ? 10.842 -2.994 26.900 1.00 40.31 163 LEU A CA 1
ATOM 1317 C C . LEU A 1 163 ? 11.248 -1.514 27.058 1.00 40.31 163 LEU A C 1
ATOM 1319 O O . LEU A 1 163 ? 12.048 -1.178 27.934 1.00 40.31 163 LEU A O 1
ATOM 1323 N N . GLN A 1 164 ? 10.697 -0.601 26.249 1.00 46.84 164 GLN A N 1
ATOM 1324 C CA . GLN A 1 164 ? 10.955 0.842 26.371 1.00 46.84 164 GLN A CA 1
ATOM 1325 C C . GLN A 1 164 ? 10.471 1.478 27.698 1.00 46.84 164 GLN A C 1
ATOM 1327 O O . GLN A 1 164 ? 11.194 2.350 28.190 1.00 46.84 164 GLN A O 1
ATOM 1332 N N . PRO A 1 165 ? 9.361 1.052 28.349 1.00 47.62 165 PRO A N 1
ATOM 1333 C CA . PRO A 1 165 ? 8.965 1.594 29.655 1.00 47.62 165 PRO A CA 1
ATOM 1334 C C . PRO A 1 165 ? 10.011 1.336 30.751 1.00 47.62 165 PRO A C 1
ATOM 1336 O O . PRO A 1 165 ? 10.175 2.140 31.667 1.00 47.62 165 PRO A O 1
ATOM 1339 N N . PHE A 1 166 ? 10.783 0.248 30.637 1.00 43.62 166 PHE A N 1
ATOM 1340 C CA . PHE A 1 166 ? 11.761 -0.151 31.652 1.00 43.62 166 PHE A CA 1
ATOM 1341 C C . PHE A 1 166 ? 12.990 0.775 31.692 1.00 43.62 166 PHE A C 1
ATOM 1343 O O . PHE A 1 166 ? 13.576 1.019 32.747 1.00 43.62 166 PHE A O 1
ATOM 1350 N N . ASN A 1 167 ? 13.365 1.352 30.546 1.00 46.84 167 ASN A N 1
ATOM 1351 C CA . ASN A 1 167 ? 14.500 2.274 30.463 1.00 46.84 167 ASN A CA 1
ATOM 1352 C C . ASN A 1 167 ? 14.154 3.700 30.917 1.00 46.84 167 ASN A C 1
ATOM 1354 O O . ASN A 1 167 ? 15.061 4.449 31.288 1.00 46.84 167 ASN A O 1
ATOM 1358 N N . GLN A 1 168 ? 12.870 4.072 30.919 1.00 54.16 168 GLN A N 1
ATOM 1359 C CA . GLN A 1 168 ? 12.422 5.387 31.378 1.00 54.16 168 GLN A CA 1
ATOM 1360 C C . GLN A 1 168 ? 12.461 5.481 32.913 1.00 54.16 168 GLN A C 1
ATOM 1362 O O . GLN A 1 168 ? 13.069 6.411 33.445 1.00 54.16 168 GLN A O 1
ATOM 1367 N N . HIS A 1 169 ? 12.006 4.442 33.624 1.00 50.69 169 HIS A N 1
ATOM 1368 C CA . HIS A 1 169 ? 12.115 4.378 35.089 1.00 50.69 169 HIS A CA 1
ATOM 1369 C C . HIS A 1 169 ? 13.562 4.364 35.606 1.00 50.69 169 HIS A C 1
ATOM 1371 O O . HIS A 1 169 ? 13.863 4.947 36.646 1.00 50.69 169 HIS A O 1
ATOM 1377 N N . ARG A 1 170 ? 14.504 3.762 34.866 1.00 48.47 170 ARG A N 1
ATOM 1378 C CA . ARG A 1 170 ? 15.925 3.749 35.263 1.00 48.47 170 ARG A CA 1
ATOM 1379 C C . ARG A 1 170 ? 16.596 5.125 35.151 1.00 48.47 170 ARG A C 1
ATOM 1381 O O . ARG A 1 170 ? 17.592 5.368 35.830 1.00 48.47 170 ARG A O 1
ATOM 1388 N N . ARG A 1 171 ? 16.082 6.016 34.293 1.00 52.59 171 ARG A N 1
ATOM 1389 C CA . ARG A 1 171 ? 16.564 7.404 34.183 1.00 52.59 171 ARG A CA 1
ATOM 1390 C C . ARG A 1 171 ? 16.007 8.280 35.302 1.00 52.59 171 ARG A C 1
ATOM 1392 O O . ARG A 1 171 ? 16.780 9.020 35.896 1.00 52.59 171 ARG A O 1
ATOM 1399 N N . GLU A 1 172 ? 14.736 8.112 35.651 1.00 55.03 172 GLU A N 1
ATOM 1400 C CA . GLU A 1 172 ? 14.089 8.835 36.760 1.00 55.03 172 GLU A CA 1
ATOM 1401 C C . GLU A 1 172 ? 14.686 8.461 38.129 1.00 55.03 172 GLU A C 1
ATOM 1403 O O . GLU A 1 172 ? 14.868 9.316 38.993 1.00 55.03 172 GLU A O 1
ATOM 1408 N N . GLN A 1 173 ? 15.104 7.204 38.316 1.00 55.16 173 GLN A N 1
ATOM 1409 C CA . GLN A 1 173 ? 15.790 6.786 39.547 1.00 55.16 173 GLN A CA 1
ATOM 1410 C C . GLN A 1 173 ? 17.225 7.322 39.677 1.00 55.16 173 GLN A C 1
ATOM 1412 O O . GLN A 1 173 ? 17.755 7.370 40.786 1.00 55.16 173 GLN A O 1
ATOM 1417 N N . LYS A 1 174 ? 17.872 7.728 38.575 1.00 52.22 174 LYS A N 1
ATOM 1418 C CA . LYS A 1 174 ? 19.211 8.341 38.620 1.00 52.22 174 LYS A CA 1
ATOM 1419 C C . LYS A 1 174 ? 19.168 9.845 38.885 1.00 52.22 174 LYS A C 1
ATOM 1421 O O . LYS A 1 174 ? 20.131 10.361 39.436 1.00 52.22 174 LYS A O 1
ATOM 1426 N N . THR A 1 175 ? 18.081 10.532 38.538 1.00 53.16 175 THR A N 1
ATOM 1427 C CA . THR A 1 175 ? 17.931 11.974 38.797 1.00 53.16 175 THR A CA 1
ATOM 1428 C C . THR A 1 175 ? 17.481 12.289 40.225 1.00 53.16 175 THR A C 1
ATOM 1430 O O . THR A 1 175 ? 17.716 13.394 40.682 1.00 53.16 175 THR A O 1
ATOM 1433 N N . ASN A 1 176 ? 16.915 11.324 40.960 1.00 51.38 176 ASN A N 1
ATOM 1434 C CA . ASN A 1 176 ? 16.462 11.511 42.350 1.00 51.38 176 ASN A CA 1
ATOM 1435 C C . ASN A 1 176 ? 17.507 11.156 43.427 1.00 51.38 176 ASN A C 1
ATOM 1437 O O . ASN A 1 176 ? 17.163 11.054 44.601 1.00 51.38 176 ASN A O 1
ATOM 1441 N N . LYS A 1 177 ? 18.770 10.907 43.056 1.00 48.50 177 LYS A N 1
ATOM 1442 C CA . LYS A 1 177 ? 19.806 10.429 43.993 1.00 48.50 177 LYS A CA 1
ATOM 1443 C C . LYS A 1 177 ? 21.032 11.337 44.109 1.00 48.50 177 LYS A C 1
ATOM 1445 O O . LYS A 1 177 ? 22.083 10.872 44.539 1.00 48.50 177 LYS A O 1
ATOM 1450 N N . GLY A 1 178 ? 20.903 12.602 43.722 1.00 47.62 178 GLY A N 1
ATOM 1451 C CA . GLY A 1 178 ? 21.988 13.575 43.781 1.00 47.62 178 GLY A CA 1
ATOM 1452 C C . GLY A 1 178 ? 21.534 14.896 44.374 1.00 47.62 178 GLY A C 1
ATOM 1453 O O . GLY A 1 178 ? 21.561 15.873 43.654 1.00 47.62 178 GLY A O 1
ATOM 1454 N N . ASP A 1 179 ? 21.129 14.896 45.645 1.00 49.28 179 ASP A N 1
ATOM 1455 C CA . ASP A 1 179 ? 20.981 16.106 46.468 1.00 49.28 179 ASP A CA 1
ATOM 1456 C C . ASP A 1 179 ? 21.294 15.762 47.931 1.00 49.28 179 ASP A C 1
ATOM 1458 O O . ASP A 1 179 ? 20.405 15.740 48.773 1.00 49.28 179 ASP A O 1
ATOM 1462 N N . ILE A 1 180 ? 22.551 15.416 48.226 1.00 53.38 180 ILE A N 1
ATOM 1463 C CA . ILE A 1 180 ? 23.135 15.559 49.569 1.00 53.38 180 ILE A CA 1
ATOM 1464 C C . ILE A 1 180 ? 24.636 15.802 49.386 1.00 53.38 180 ILE A C 1
ATOM 1466 O O . ILE A 1 180 ? 25.388 14.837 49.323 1.00 53.38 180 ILE A O 1
ATOM 1470 N N . TYR A 1 181 ? 25.060 17.065 49.297 1.00 42.03 181 TYR A N 1
ATOM 1471 C CA . TYR A 1 181 ? 26.274 17.531 49.972 1.00 42.03 181 TYR A CA 1
ATOM 1472 C C . TYR A 1 181 ? 26.100 18.982 50.412 1.00 42.03 181 TYR A C 1
ATOM 1474 O O . TYR A 1 181 ? 25.515 19.807 49.716 1.00 42.03 181 TYR A O 1
ATOM 1482 N N . ASP A 1 182 ? 26.580 19.173 51.629 1.00 40.12 182 ASP A N 1
ATOM 1483 C CA . ASP A 1 182 ? 26.435 20.291 52.537 1.00 40.12 182 ASP A CA 1
ATOM 1484 C C . ASP A 1 182 ? 27.370 21.464 52.203 1.00 40.12 182 ASP A C 1
ATOM 1486 O O . ASP A 1 182 ? 28.319 21.345 51.427 1.00 40.12 182 ASP A O 1
ATOM 1490 N N . THR A 1 183 ? 27.053 22.573 52.855 1.00 47.59 183 THR A N 1
ATOM 1491 C CA . THR A 1 183 ? 27.641 23.919 52.899 1.00 47.59 183 THR A CA 1
ATOM 1492 C C . THR A 1 183 ? 29.167 24.049 53.050 1.00 47.59 183 THR A C 1
ATOM 1494 O O . THR A 1 183 ? 29.794 23.237 53.727 1.00 47.59 183 THR A O 1
ATOM 1497 N N . ASN A 1 184 ? 29.718 25.154 52.508 1.00 37.84 184 ASN A N 1
ATOM 1498 C CA . ASN A 1 184 ? 30.583 26.180 53.157 1.00 37.84 184 ASN A CA 1
ATOM 1499 C C . ASN A 1 184 ? 31.452 26.874 52.084 1.00 37.84 184 ASN A C 1
ATOM 1501 O O . ASN A 1 184 ? 32.136 26.202 51.320 1.00 37.84 184 ASN A O 1
ATOM 1505 N N . GLU A 1 185 ? 31.211 28.153 51.789 1.00 45.81 185 GLU A N 1
ATOM 1506 C CA . GLU A 1 185 ? 31.836 29.369 52.358 1.00 45.81 185 GLU A CA 1
ATOM 1507 C C . GLU A 1 185 ? 32.973 29.920 51.470 1.00 45.81 185 GLU A C 1
ATOM 1509 O O . GLU A 1 185 ? 33.734 29.180 50.855 1.00 45.81 185 GLU A O 1
ATOM 1514 N N . ASP A 1 186 ? 33.008 31.254 51.453 1.00 38.53 186 ASP A N 1
ATOM 1515 C CA . ASP A 1 186 ? 34.109 32.171 51.146 1.00 38.53 186 ASP A CA 1
ATOM 1516 C C . ASP A 1 186 ? 34.410 32.667 49.714 1.00 38.53 186 ASP A C 1
ATOM 1518 O O . ASP A 1 186 ? 35.024 32.024 48.869 1.00 38.53 186 ASP A O 1
ATOM 1522 N N . GLU A 1 187 ? 33.978 33.927 49.548 1.00 42.59 187 GLU A N 1
ATOM 1523 C CA . GLU A 1 187 ? 34.764 35.131 49.232 1.00 42.59 187 GLU A CA 1
ATOM 1524 C C . GLU A 1 187 ? 35.409 35.361 47.850 1.00 42.59 187 GLU A C 1
ATOM 1526 O O . GLU A 1 187 ? 36.176 34.577 47.307 1.00 42.59 187 GLU A O 1
ATOM 1531 N N . SER A 1 188 ? 35.219 36.622 47.427 1.00 39.62 188 SER A N 1
ATOM 1532 C CA . SER A 1 188 ? 36.177 37.469 46.705 1.00 39.62 188 SER A CA 1
ATOM 1533 C C . SER A 1 188 ? 36.358 37.247 45.195 1.00 39.62 188 SER A C 1
ATOM 1535 O O . SER A 1 188 ? 37.102 36.383 44.746 1.00 39.62 188 SER A O 1
ATOM 1537 N N . SER A 1 189 ? 35.808 38.179 44.407 1.00 43.31 189 SER A N 1
ATOM 1538 C CA . SER A 1 189 ? 36.599 39.179 43.655 1.00 43.31 189 SER A CA 1
ATOM 1539 C C . SER A 1 189 ? 35.826 39.654 42.423 1.00 43.31 189 SER A C 1
ATOM 1541 O O . SER A 1 189 ? 35.651 38.927 41.447 1.00 43.31 189 SER A O 1
ATOM 1543 N N . SER A 1 190 ? 35.381 40.904 42.478 1.00 46.56 190 SER A N 1
ATOM 1544 C CA . SER A 1 190 ? 35.034 41.737 41.325 1.00 46.56 190 SER A CA 1
ATOM 1545 C C . SER A 1 190 ? 36.302 42.274 40.643 1.00 46.56 190 SER A C 1
ATOM 1547 O O . SER A 1 190 ? 37.376 42.187 41.232 1.00 46.56 190 SER A O 1
ATOM 1549 N N . ASP A 1 191 ? 36.120 42.856 39.449 1.00 39.84 191 ASP A N 1
ATOM 1550 C CA . ASP A 1 191 ? 37.105 43.492 38.544 1.00 39.84 191 ASP A CA 1
ATOM 1551 C C . ASP A 1 191 ? 37.705 42.492 37.528 1.00 39.84 191 ASP A C 1
ATOM 1553 O O . ASP A 1 191 ? 38.151 41.414 37.891 1.00 39.84 191 ASP A O 1
ATOM 1557 N N . GLU A 1 192 ? 37.746 42.700 36.210 1.00 44.91 192 GLU A N 1
ATOM 1558 C CA . GLU A 1 192 ? 37.518 43.849 35.331 1.00 44.91 192 GLU A CA 1
ATOM 1559 C C . GLU A 1 192 ? 37.597 43.318 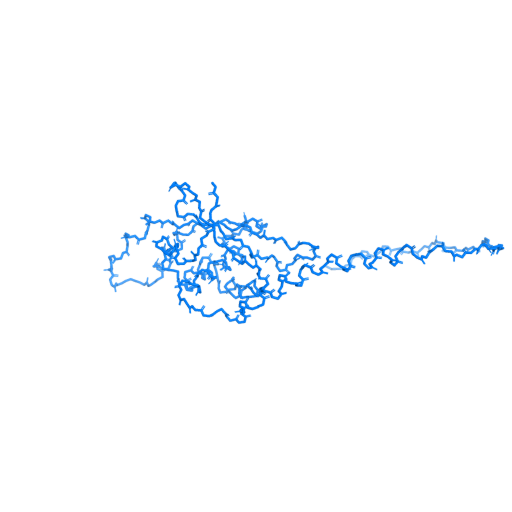33.864 1.00 44.91 192 GLU A C 1
ATOM 1561 O O . GLU A 1 192 ? 37.935 42.157 33.640 1.00 44.91 192 GLU A O 1
ATOM 1566 N N . PHE A 1 193 ? 37.405 44.198 32.872 1.00 38.72 193 PHE A N 1
ATOM 1567 C CA . PHE A 1 193 ? 37.969 44.145 31.503 1.00 38.72 193 PHE A CA 1
ATOM 1568 C C . PHE A 1 193 ? 37.130 43.698 30.273 1.00 38.72 193 PHE A C 1
ATOM 1570 O O . PHE A 1 193 ? 37.069 42.537 29.881 1.00 38.72 193 PHE A O 1
ATOM 1577 N N . LEU A 1 194 ? 36.685 44.748 29.559 1.00 48.03 194 LEU A N 1
ATOM 1578 C CA . LEU A 1 194 ? 36.649 44.962 28.100 1.00 48.03 194 LEU A CA 1
ATOM 1579 C C . LEU A 1 194 ? 35.730 44.103 27.224 1.00 48.03 194 LEU A C 1
ATOM 1581 O O . LEU A 1 194 ? 36.133 43.116 26.614 1.00 48.03 194 LEU A O 1
ATOM 1585 N N . GLU A 1 195 ? 34.549 44.662 26.967 1.00 47.75 195 GLU A N 1
ATOM 1586 C CA . GLU A 1 195 ? 33.733 44.334 25.806 1.00 47.75 195 GLU A CA 1
ATOM 1587 C C . GLU A 1 195 ? 33.728 45.532 24.850 1.00 47.75 195 GLU A C 1
ATOM 1589 O O . GLU A 1 195 ? 32.950 46.472 24.988 1.00 47.75 195 GLU A O 1
ATOM 1594 N N . ASP A 1 196 ? 34.651 45.521 23.887 1.00 47.53 196 ASP A N 1
ATOM 1595 C CA . ASP A 1 196 ? 34.554 46.381 22.716 1.00 47.53 196 ASP A CA 1
ATOM 1596 C C . ASP A 1 196 ? 35.225 45.727 21.499 1.00 47.53 196 ASP A C 1
ATOM 1598 O O . ASP A 1 196 ? 36.255 45.063 21.611 1.00 47.53 196 ASP A O 1
ATOM 1602 N N . ASN A 1 197 ? 34.664 45.998 20.318 1.00 37.66 197 ASN A N 1
ATOM 1603 C CA . ASN A 1 197 ? 35.213 45.739 18.980 1.00 37.66 197 ASN A CA 1
ATOM 1604 C C . ASN A 1 197 ? 35.188 44.298 18.408 1.00 37.66 197 ASN A C 1
ATOM 1606 O O . ASN A 1 197 ? 36.169 43.569 18.494 1.00 37.66 197 ASN A O 1
ATOM 1610 N N . ARG A 1 198 ? 34.213 43.993 17.526 1.00 46.00 198 ARG A N 1
ATOM 1611 C CA . ARG A 1 198 ? 34.371 44.154 16.050 1.00 46.00 198 ARG A CA 1
ATOM 1612 C C . ARG A 1 198 ? 33.329 43.409 15.192 1.00 46.00 198 ARG A C 1
ATOM 1614 O O . ARG A 1 198 ? 33.329 42.197 15.051 1.00 46.00 198 ARG A O 1
ATOM 1621 N N . ARG A 1 199 ? 3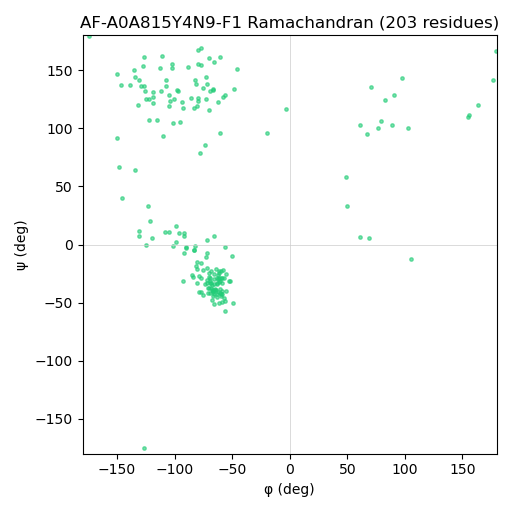2.613 44.237 14.421 1.00 47.38 199 ARG A N 1
ATOM 1622 C CA . ARG A 1 199 ? 32.469 44.190 12.949 1.00 47.38 199 ARG A CA 1
ATOM 1623 C C . ARG A 1 199 ? 31.860 42.940 12.293 1.00 47.38 199 ARG A C 1
ATOM 1625 O O . ARG A 1 199 ? 32.544 42.016 11.874 1.00 47.38 199 ARG A O 1
ATOM 1632 N N . LYS A 1 200 ? 30.586 43.127 11.924 1.00 50.38 200 LYS A N 1
ATOM 1633 C CA . LYS A 1 200 ? 30.074 43.070 10.538 1.00 50.38 200 LYS A CA 1
ATOM 1634 C C . LYS A 1 200 ? 31.167 42.840 9.472 1.00 50.38 200 LYS A C 1
ATOM 1636 O O . LYS A 1 200 ? 31.945 43.751 9.189 1.00 50.38 200 LYS A O 1
ATOM 1641 N N . LYS A 1 201 ? 31.106 41.712 8.760 1.00 48.50 201 LYS A N 1
ATOM 1642 C CA . LYS A 1 201 ? 31.586 41.613 7.373 1.00 48.50 201 LYS A CA 1
ATOM 1643 C C . LYS A 1 201 ? 30.448 41.164 6.463 1.00 48.50 201 LYS A C 1
ATOM 1645 O O . LYS A 1 201 ? 29.998 40.027 6.491 1.00 48.50 201 LYS A O 1
ATOM 1650 N N . LYS A 1 202 ? 29.984 42.140 5.680 1.00 50.69 202 LYS A N 1
ATOM 1651 C CA . LYS A 1 202 ? 29.287 41.965 4.408 1.00 50.69 202 LYS A CA 1
ATOM 1652 C C . LYS A 1 202 ? 30.273 41.451 3.347 1.00 50.69 202 LYS A C 1
ATOM 1654 O O . LYS A 1 202 ? 31.457 41.772 3.428 1.00 50.69 202 LYS A O 1
ATOM 1659 N N . ARG A 1 203 ? 29.667 40.885 2.295 1.00 53.31 203 ARG A N 1
ATOM 1660 C CA . ARG A 1 203 ? 30.126 40.690 0.904 1.00 53.31 203 ARG A CA 1
ATOM 1661 C C . ARG A 1 203 ? 31.013 39.486 0.624 1.00 53.31 203 ARG A C 1
ATOM 1663 O O . ARG A 1 203 ? 32.096 39.398 1.177 1.00 53.31 203 ARG A O 1
ATOM 1670 N N . THR A 1 204 ? 30.535 38.682 -0.327 1.00 55.66 204 THR A N 1
ATOM 1671 C CA . THR A 1 204 ? 31.110 38.375 -1.661 1.00 55.66 204 THR A CA 1
ATOM 1672 C C . THR A 1 204 ? 30.194 37.316 -2.301 1.00 55.66 204 THR A C 1
ATOM 1674 O O . THR A 1 204 ? 29.718 36.463 -1.560 1.00 55.66 204 THR A O 1
ATOM 1677 N N . TYR A 1 205 ? 29.858 37.273 -3.587 1.00 56.28 205 TYR A N 1
ATOM 1678 C CA . TYR A 1 205 ? 30.156 38.055 -4.790 1.00 56.28 205 TYR A CA 1
ATOM 1679 C C . TYR A 1 205 ? 28.919 37.950 -5.695 1.00 56.28 205 TYR A C 1
ATOM 1681 O O . TYR A 1 205 ? 28.242 36.900 -5.606 1.00 56.28 205 TYR A O 1
#

Secondary structure (DSSP, 8-state):
-EEEE-GGGTGGGS----HHHHHHHTTSHHHHHHHHHHHHT--S-EEEEESSGGGTTEEEEE-PBPTT--SSS--BPPEEEEE-STTTSS-----TTS-THHHHHHHHHTEEEEESSTTTTS-SS--HHHHHHHHHHHHHHTTPPPTT--HHHHHHHHHHHTTHHHHHHHHHHHHTS----------------------------

Organism: NCBI:txid392033

Mean predicted aligned error: 15.49 Å

Sequence (205 aa):
QWITRQVHQIVDFIPALTLETIRDYGLDDYALKLAIPYLQHATAICVKTHKSKQYSNVIKVEGIKSRYSKKSAPKHHKIFLQFDNDNWENDYTLSSDYDNDYESWLNIKCINSYCSCKSGARTVGACAHVITALYWLYCNINDVPIPGYSAKSITLQRNITDLQPFNQHRREQKTNKGDIYDTNEDESSSDEFLEDNRRKKKRTY

InterPro domains:
  IPR007527 Zinc finger, SWIM-type [PS50966] (92-138)

Radius of gyration: 27.45 Å; Cα contacts (8 Å, |Δi|>4): 233; chains: 1; bounding box: 59×62×87 Å

Solvent-accessible surface area (backbone atoms only — not comparable to full-atom values): 12770 Å² total; per-residue (Å²): 106,78,43,82,51,59,70,84,81,51,47,94,59,49,72,91,69,48,73,62,44,49,22,60,44,29,70,34,64,67,31,52,64,46,18,51,66,38,52,62,63,30,46,74,71,44,42,26,36,44,72,50,77,93,38,65,45,31,37,35,42,34,25,48,40,58,94,77,51,86,53,101,63,72,56,62,38,52,32,38,41,33,39,50,70,88,76,67,81,80,79,80,80,78,68,94,81,68,79,78,72,60,64,56,56,57,63,38,73,31,56,48,76,46,40,72,47,85,57,40,81,72,49,98,41,50,34,49,68,52,36,26,52,52,52,51,47,40,26,68,75,68,73,44,85,55,80,88,53,55,78,68,55,41,60,52,49,55,60,54,59,72,48,52,68,64,58,54,56,59,51,58,62,60,69,76,72,77,87,84,82,84,90,84,87,84,84,89,81,83,88,84,88,84,92,78,89,82,77,91,81,81,89,87,133

Foldseek 3Di:
DKAWDDLVVLLVLAPQDDPLLLQVLQVHVVLLVLLQVQLLQFAPWIKIFDPDPVRRQKIWIWRRFDPPPPDLDTDIKIKIKGFAPVLPPPPPPDPPDDDPPVVSVSSNVRIDMAIPDPCCVPDPHGHSSNSSVSVVSNCSSVVNDRPPRDPVSNVVVVVVSVCVVVVVVVVVVVVVPPPDDDDDDDDDDDDDDDDDDDDDDDDDD

pLDDT: mean 71.17, std 19.99, range [36.5, 95.62]